Protein AF-A0A9C6WIK7-F1 (afdb_monomer_lite)

Foldseek 3Di:
DVQLVVQVVVVVVVCVVCVVVVHHDDDDDSVVSVCVRVPPDPDDDPDDDDDDDPPDDPDDDDDDDDDDDPDPPPVVVVVVVVVVVVVVVVVVVVVVVVVVVVVVVVVCVVVVVVVVVVVVVVVVVVVVVVVVVVVVVVQVVLVVQQVVLVVVQVVVVVDDPDDRDDTDDDDDPPPPPPPPVPPPPDPPDDDD

Structure (mmCIF, N/CA/C/O backbone):
data_AF-A0A9C6WIK7-F1
#
_entry.id   AF-A0A9C6WIK7-F1
#
loop_
_atom_site.group_PDB
_atom_site.id
_atom_site.type_symbol
_atom_site.label_atom_id
_atom_site.label_alt_id
_atom_site.label_comp_id
_atom_site.label_asym_id
_atom_site.label_entity_id
_atom_site.label_seq_id
_atom_site.pdbx_PDB_ins_code
_atom_site.Cartn_x
_atom_site.Cartn_y
_atom_site.Cartn_z
_atom_site.occupancy
_atom_site.B_iso_or_equiv
_atom_site.auth_seq_id
_atom_site.auth_comp_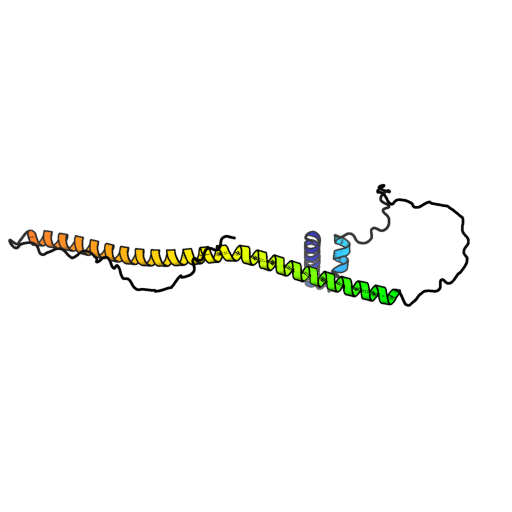id
_atom_site.auth_asym_id
_atom_site.auth_atom_id
_atom_site.pdbx_PDB_model_num
ATOM 1 N N . MET A 1 1 ? 24.806 -15.378 -14.944 1.00 65.94 1 MET A N 1
ATOM 2 C CA . MET A 1 1 ? 25.043 -14.556 -13.743 1.00 65.94 1 MET A CA 1
ATOM 3 C C . MET A 1 1 ? 25.296 -15.431 -12.516 1.00 65.94 1 MET A C 1
ATOM 5 O O . MET A 1 1 ? 26.410 -15.403 -12.024 1.00 65.94 1 MET A O 1
ATOM 9 N N . GLU A 1 2 ? 24.367 -16.303 -12.103 1.00 77.12 2 GLU A N 1
ATOM 10 C CA . GLU A 1 2 ? 24.556 -17.199 -10.935 1.00 77.12 2 GLU A CA 1
ATOM 11 C C . GLU A 1 2 ? 25.842 -18.046 -10.971 1.00 77.12 2 GLU A C 1
ATOM 13 O O . GLU A 1 2 ? 26.538 -18.170 -9.969 1.00 77.12 2 GLU A O 1
ATOM 18 N N . LYS A 1 3 ? 26.205 -18.587 -12.143 1.00 79.62 3 LYS A N 1
ATOM 19 C CA . LYS A 1 3 ? 27.438 -19.378 -12.319 1.00 79.62 3 LYS A CA 1
ATOM 20 C C . LYS A 1 3 ? 28.720 -18.568 -12.095 1.00 79.62 3 LYS A C 1
ATOM 22 O O . LYS A 1 3 ? 29.682 -19.109 -11.567 1.00 79.62 3 LYS A O 1
ATOM 27 N N . PHE A 1 4 ? 28.712 -17.289 -12.475 1.00 82.31 4 PHE A N 1
ATOM 28 C CA . PHE A 1 4 ? 29.851 -16.390 -12.287 1.00 82.31 4 PHE A CA 1
ATOM 29 C C . PHE A 1 4 ? 30.001 -16.015 -10.818 1.00 82.31 4 PHE A C 1
ATOM 31 O O . PHE A 1 4 ? 31.073 -16.177 -10.256 1.00 82.31 4 PHE A O 1
ATOM 38 N N . ILE A 1 5 ? 28.894 -15.641 -10.174 1.00 85.25 5 ILE A N 1
ATOM 39 C CA . ILE A 1 5 ? 28.867 -15.309 -8.745 1.00 85.25 5 ILE A CA 1
ATOM 40 C C . ILE A 1 5 ? 29.371 -16.492 -7.907 1.00 85.25 5 ILE A C 1
ATOM 42 O O . ILE A 1 5 ? 30.178 -16.313 -7.001 1.00 85.25 5 ILE A O 1
ATOM 46 N N . LYS A 1 6 ? 28.952 -17.719 -8.246 1.00 87.81 6 LYS A N 1
ATOM 47 C CA . LYS A 1 6 ? 29.417 -18.928 -7.558 1.00 87.81 6 LYS A CA 1
ATOM 48 C C . LYS A 1 6 ? 30.922 -19.162 -7.734 1.00 87.81 6 LYS A C 1
ATOM 50 O O . LYS A 1 6 ? 31.593 -19.469 -6.756 1.00 87.81 6 LYS A O 1
ATOM 55 N N . LYS A 1 7 ? 31.445 -19.011 -8.956 1.00 83.75 7 LYS A N 1
ATOM 56 C CA . LYS A 1 7 ? 32.876 -19.192 -9.250 1.00 83.75 7 LYS A CA 1
ATOM 57 C C . LYS A 1 7 ? 33.730 -18.103 -8.588 1.00 83.75 7 LYS A C 1
ATOM 59 O O . LYS A 1 7 ? 34.783 -18.412 -8.047 1.00 83.75 7 LYS A O 1
ATOM 64 N N . LEU A 1 8 ? 33.250 -16.861 -8.565 1.00 86.00 8 LEU A N 1
ATOM 65 C CA . LEU A 1 8 ? 33.924 -15.746 -7.901 1.00 86.00 8 LEU A CA 1
ATOM 66 C C . LEU A 1 8 ? 34.034 -15.981 -6.387 1.00 86.00 8 LEU A C 1
ATOM 68 O O . LEU A 1 8 ? 35.111 -15.825 -5.822 1.00 86.00 8 LEU A O 1
ATOM 72 N N . ALA A 1 9 ? 32.953 -16.439 -5.748 1.00 86.38 9 ALA A N 1
ATOM 73 C CA . ALA A 1 9 ? 32.957 -16.776 -4.324 1.00 86.38 9 ALA A CA 1
ATOM 74 C C . ALA A 1 9 ? 33.910 -17.941 -3.993 1.00 86.38 9 ALA A C 1
ATOM 76 O O . ALA A 1 9 ? 34.574 -17.927 -2.960 1.00 86.38 9 ALA A O 1
ATOM 77 N N . GLU A 1 10 ? 34.005 -18.938 -4.877 1.00 87.44 10 GLU A N 1
ATOM 78 C CA . GLU A 1 10 ? 34.938 -20.062 -4.732 1.00 87.44 10 GLU A CA 1
ATOM 79 C C . GLU A 1 10 ? 36.403 -19.606 -4.819 1.00 87.44 10 GLU A C 1
ATOM 81 O O . GLU A 1 10 ? 37.212 -19.971 -3.967 1.00 87.44 10 GLU A O 1
ATOM 86 N N . VAL A 1 11 ? 36.740 -18.757 -5.796 1.00 84.00 11 VAL A N 1
ATOM 87 C CA . VAL A 1 11 ? 38.100 -18.215 -5.964 1.00 84.00 11 VAL A CA 1
ATOM 88 C C . VAL A 1 11 ? 38.477 -17.285 -4.807 1.00 84.00 11 VAL A C 1
ATOM 90 O O . VAL A 1 11 ? 39.600 -17.342 -4.311 1.00 84.00 11 VAL A O 1
ATOM 93 N N . GLN A 1 12 ? 37.533 -16.479 -4.316 1.00 84.25 12 GLN A N 1
ATOM 94 C CA . GLN A 1 12 ? 37.738 -15.647 -3.127 1.00 84.25 12 GLN A CA 1
ATOM 95 C C . GLN A 1 12 ? 37.992 -16.491 -1.872 1.00 84.25 12 GLN A C 1
ATOM 97 O O . GLN A 1 12 ? 38.888 -16.167 -1.096 1.00 84.25 12 GLN A O 1
ATOM 102 N N . ALA A 1 13 ? 37.268 -17.599 -1.684 1.00 84.50 13 ALA A N 1
ATOM 103 C CA . ALA A 1 13 ? 37.495 -18.502 -0.556 1.00 84.50 13 ALA A CA 1
ATOM 104 C C . ALA A 1 13 ? 38.888 -19.157 -0.606 1.00 84.50 13 ALA A C 1
ATOM 106 O O . ALA A 1 13 ? 39.569 -19.219 0.416 1.00 84.50 13 ALA A O 1
ATOM 107 N N . GLN A 1 14 ? 39.340 -19.573 -1.794 1.00 81.44 14 GLN A N 1
ATOM 108 C CA . GLN A 1 14 ? 40.686 -20.125 -1.993 1.00 81.44 14 GLN A CA 1
ATOM 109 C C . GLN A 1 14 ? 41.788 -19.087 -1.741 1.00 81.44 14 GLN A C 1
ATOM 111 O O . GLN A 1 14 ? 42.828 -19.419 -1.176 1.00 81.44 14 GLN A O 1
ATOM 116 N N . HIS A 1 15 ? 41.563 -17.827 -2.124 1.00 79.25 15 HIS A N 1
ATOM 117 C CA . HIS A 1 15 ? 42.506 -16.732 -1.879 1.00 79.25 15 HIS A CA 1
ATOM 118 C C . HIS A 1 15 ? 42.654 -16.436 -0.379 1.00 79.25 15 HIS A C 1
ATOM 120 O O . HIS A 1 15 ? 43.775 -16.348 0.122 1.00 79.25 15 HIS A O 1
ATOM 126 N N . VAL A 1 16 ? 41.537 -16.410 0.357 1.00 81.75 16 VAL A N 1
ATOM 127 C CA . VAL A 1 16 ? 41.520 -16.250 1.823 1.00 81.75 16 VAL A CA 1
ATOM 128 C C . VAL A 1 16 ? 42.218 -17.419 2.529 1.00 81.75 16 VAL A C 1
ATOM 130 O O . VAL A 1 16 ? 42.978 -17.207 3.475 1.00 81.75 16 VAL A O 1
ATOM 133 N N . GLU A 1 17 ? 42.006 -18.652 2.068 1.00 79.94 17 GLU A N 1
ATOM 134 C CA . GLU A 1 17 ? 42.659 -19.842 2.627 1.00 79.94 17 GLU A CA 1
ATOM 135 C C . GLU A 1 17 ? 44.174 -19.855 2.360 1.00 79.94 17 GLU A C 1
ATOM 137 O O . GLU A 1 17 ? 44.962 -20.146 3.264 1.00 79.94 17 GLU A O 1
ATOM 142 N N . ALA A 1 18 ? 44.606 -19.472 1.156 1.00 77.94 18 ALA A N 1
ATOM 143 C CA . ALA A 1 18 ? 46.021 -19.357 0.808 1.00 77.94 18 ALA A CA 1
ATOM 144 C C . ALA A 1 18 ? 46.729 -18.254 1.615 1.00 77.94 18 ALA A C 1
ATOM 146 O O . ALA A 1 18 ? 47.853 -18.454 2.084 1.00 77.94 18 ALA A O 1
ATOM 147 N N . GLN A 1 19 ? 46.047 -17.131 1.864 1.00 72.38 19 GLN A N 1
ATOM 148 C CA . GLN A 1 19 ? 46.558 -16.052 2.710 1.00 72.38 19 GLN A CA 1
ATOM 149 C C . GLN A 1 19 ? 46.705 -16.495 4.175 1.00 72.38 19 GLN A C 1
ATOM 151 O O . GLN A 1 19 ? 47.687 -16.145 4.831 1.00 72.38 19 GLN A O 1
ATOM 156 N N . ALA A 1 20 ? 45.786 -17.326 4.681 1.00 74.94 20 ALA A N 1
ATOM 157 C CA . ALA A 1 20 ? 45.883 -17.920 6.018 1.00 74.94 20 ALA A CA 1
ATOM 158 C C . ALA A 1 20 ? 47.064 -18.901 6.157 1.00 74.94 20 ALA A C 1
ATOM 160 O O . ALA A 1 20 ? 47.600 -19.075 7.251 1.00 74.94 20 ALA A O 1
ATOM 161 N N . GLN A 1 21 ? 47.508 -19.504 5.050 1.00 77.38 21 GLN A N 1
ATOM 162 C CA . GLN A 1 21 ? 48.707 -20.346 4.981 1.00 77.38 21 GLN A CA 1
ATOM 163 C C . GLN A 1 21 ? 49.996 -19.540 4.723 1.00 77.38 21 GLN A C 1
ATOM 165 O O . GLN A 1 21 ? 51.065 -20.125 4.550 1.00 77.38 21 GLN A O 1
ATOM 170 N N . GLY A 1 22 ? 49.917 -18.203 4.729 1.00 68.19 22 GLY A N 1
ATOM 171 C CA . GLY A 1 22 ? 51.060 -17.306 4.553 1.00 68.19 22 GLY A CA 1
ATOM 172 C C . GLY A 1 22 ? 51.517 -17.144 3.102 1.00 68.19 22 GLY A C 1
ATOM 173 O O . GLY A 1 22 ? 52.621 -16.654 2.871 1.00 68.19 22 GLY A O 1
ATOM 174 N N . MET A 1 23 ? 50.698 -17.553 2.128 1.00 65.88 23 MET A N 1
ATOM 175 C CA . MET A 1 23 ? 50.974 -17.360 0.706 1.00 65.88 23 MET A CA 1
ATOM 176 C C . MET A 1 23 ? 50.281 -16.089 0.206 1.00 65.88 23 MET A C 1
ATOM 178 O O . MET A 1 23 ? 49.058 -15.974 0.248 1.00 65.88 23 MET A O 1
ATOM 182 N N . GLU A 1 24 ? 51.063 -15.123 -0.275 1.00 61.94 24 GLU A N 1
ATOM 183 C CA . GLU A 1 24 ? 50.545 -13.911 -0.911 1.00 61.94 24 GLU A CA 1
ATOM 184 C C . GLU A 1 24 ? 50.238 -14.211 -2.384 1.00 61.94 24 GLU A C 1
ATOM 186 O O . GLU A 1 24 ? 51.140 -14.333 -3.215 1.00 61.94 24 GLU A O 1
ATOM 191 N N . LEU A 1 25 ? 48.956 -14.399 -2.702 1.00 68.69 25 LEU A N 1
ATOM 192 C CA . LEU A 1 25 ? 48.501 -14.597 -4.076 1.00 68.69 25 LEU A CA 1
ATOM 193 C C . LEU A 1 25 ? 48.213 -13.250 -4.756 1.00 68.69 25 LEU A C 1
ATOM 195 O O . LEU A 1 25 ? 47.718 -12.329 -4.097 1.00 68.69 25 LEU A O 1
ATOM 199 N N . PRO A 1 26 ? 48.462 -13.140 -6.076 1.00 73.88 26 PRO A N 1
ATOM 200 C CA . PRO A 1 26 ? 48.145 -11.937 -6.834 1.00 73.88 26 PRO A CA 1
ATOM 201 C C . PRO A 1 26 ? 46.646 -11.591 -6.748 1.00 73.88 26 PRO A C 1
ATOM 203 O O . PRO A 1 26 ? 45.825 -12.469 -6.456 1.00 73.88 26 PRO A O 1
ATOM 206 N N . PRO A 1 27 ? 46.274 -10.322 -7.001 1.00 77.00 27 PRO A N 1
ATOM 207 C CA . PRO A 1 27 ? 44.880 -9.895 -7.024 1.00 77.00 27 PRO A CA 1
ATOM 208 C C . PRO A 1 27 ? 44.039 -10.746 -7.980 1.00 77.00 27 PRO A C 1
ATOM 210 O O . PRO A 1 27 ? 44.500 -11.122 -9.058 1.00 77.00 27 PRO A O 1
ATOM 213 N N . ILE A 1 28 ? 42.805 -11.041 -7.574 1.00 81.25 28 ILE A N 1
ATOM 214 C CA . ILE A 1 28 ? 41.863 -11.832 -8.368 1.00 81.25 28 ILE A CA 1
ATOM 215 C C . ILE A 1 28 ? 41.471 -11.032 -9.620 1.00 81.25 28 ILE A C 1
ATOM 217 O O . ILE A 1 28 ? 40.957 -9.922 -9.505 1.00 81.25 28 ILE A O 1
ATOM 221 N N . ASP A 1 29 ? 41.707 -11.606 -10.801 1.00 81.56 29 ASP A N 1
ATOM 222 C CA . ASP A 1 29 ? 41.312 -11.041 -12.095 1.00 81.56 29 ASP A CA 1
ATOM 223 C C . ASP A 1 29 ? 39.882 -11.488 -12.447 1.00 81.56 29 ASP A C 1
ATOM 225 O O . ASP A 1 29 ? 39.631 -12.642 -12.807 1.00 81.56 29 ASP A O 1
ATOM 229 N N . GLU A 1 30 ? 38.926 -10.573 -12.290 1.00 82.06 30 GLU A N 1
ATOM 230 C CA . GLU A 1 30 ? 37.505 -10.828 -12.537 1.00 82.06 30 GLU A CA 1
ATOM 231 C C . GLU A 1 30 ? 37.193 -11.072 -14.024 1.00 82.06 30 GLU A C 1
ATOM 233 O O . GLU A 1 30 ? 36.293 -11.862 -14.333 1.00 82.06 30 GLU A O 1
ATOM 238 N N . ASP A 1 31 ? 37.961 -10.471 -14.941 1.00 78.69 31 ASP A N 1
ATOM 239 C CA . ASP A 1 31 ? 37.780 -10.622 -16.389 1.00 78.69 31 ASP A CA 1
ATOM 240 C C . ASP A 1 31 ? 38.174 -12.036 -16.837 1.00 78.69 31 ASP A C 1
ATOM 242 O O . ASP A 1 31 ? 37.483 -12.660 -17.650 1.00 78.69 31 ASP A O 1
ATOM 246 N N . LEU A 1 32 ? 39.230 -12.595 -16.236 1.00 78.19 32 LEU A N 1
ATOM 247 C CA . LEU A 1 32 ? 39.662 -13.975 -16.468 1.00 78.19 32 LEU A CA 1
ATOM 248 C C . LEU A 1 32 ? 38.611 -14.998 -15.996 1.00 78.19 32 LEU A C 1
ATOM 250 O O . LEU A 1 32 ? 38.329 -15.979 -16.689 1.00 78.19 32 LEU A O 1
ATOM 254 N N . ILE A 1 33 ? 37.982 -14.754 -14.840 1.00 79.38 33 ILE A N 1
ATOM 255 C CA . ILE A 1 33 ? 36.893 -15.597 -14.311 1.00 79.38 33 ILE A CA 1
ATOM 256 C C . ILE A 1 33 ? 35.660 -15.498 -15.213 1.00 79.38 33 ILE A C 1
ATOM 258 O O . ILE A 1 33 ? 34.964 -16.494 -15.446 1.00 79.38 33 ILE A O 1
ATOM 262 N N . TRP A 1 34 ? 35.379 -14.308 -15.742 1.00 78.38 34 TRP A N 1
ATOM 263 C CA . TRP A 1 34 ? 34.276 -14.105 -16.670 1.00 78.38 34 TRP A CA 1
ATOM 264 C C . TRP A 1 34 ? 34.507 -14.859 -17.984 1.00 78.38 34 TRP A C 1
ATOM 266 O O . TRP A 1 34 ? 33.592 -15.537 -18.457 1.00 78.38 34 TRP A O 1
ATOM 276 N N . GLU A 1 35 ? 35.724 -14.844 -18.538 1.00 78.81 35 GLU A N 1
ATOM 277 C CA . GLU A 1 35 ? 36.072 -15.658 -19.709 1.00 78.81 35 GLU A CA 1
ATOM 278 C C . GLU A 1 35 ? 35.936 -17.166 -19.443 1.00 78.81 35 GLU A C 1
ATOM 280 O O . GLU A 1 35 ? 35.387 -17.878 -20.287 1.00 78.81 35 GLU A O 1
ATOM 285 N N . GLU A 1 36 ? 36.356 -17.673 -18.280 1.00 76.62 36 GLU A N 1
ATOM 286 C CA . GLU A 1 36 ? 36.210 -19.096 -17.930 1.00 76.62 36 GLU A CA 1
ATOM 287 C C . GLU A 1 36 ? 34.728 -19.510 -17.849 1.00 76.62 36 GLU A C 1
ATOM 289 O O . GLU A 1 36 ? 34.320 -20.541 -18.391 1.00 76.62 36 GLU A O 1
ATOM 294 N N . VAL A 1 37 ? 33.894 -18.689 -17.205 1.00 77.38 37 VAL A N 1
ATOM 295 C CA . VAL A 1 37 ? 32.472 -18.989 -16.969 1.00 77.38 37 VAL A CA 1
ATOM 296 C C . VAL A 1 37 ? 31.624 -18.806 -18.228 1.00 77.38 37 VAL A C 1
ATOM 298 O O . VAL A 1 37 ? 30.680 -19.570 -18.459 1.00 77.38 37 VAL A O 1
ATOM 301 N N . CYS A 1 38 ? 31.927 -17.791 -19.035 1.00 71.75 38 CYS A N 1
ATOM 302 C CA . CYS A 1 38 ? 31.189 -17.473 -20.255 1.00 71.75 38 CYS A CA 1
ATOM 303 C C . CYS A 1 38 ? 31.770 -18.139 -21.510 1.00 71.75 38 CYS A C 1
ATOM 305 O O . CYS A 1 38 ? 31.136 -18.082 -22.565 1.00 71.75 38 CYS A O 1
ATOM 307 N N . GLY A 1 39 ? 32.910 -18.826 -21.399 1.00 69.94 39 GLY A N 1
ATOM 308 C CA . GLY A 1 39 ? 33.552 -19.537 -22.501 1.00 69.94 39 GLY A CA 1
ATOM 309 C C . GLY A 1 39 ? 34.209 -18.590 -23.506 1.00 69.94 39 GLY A C 1
ATOM 310 O O . GLY A 1 39 ? 33.763 -18.479 -24.651 1.00 69.94 39 GLY A O 1
ATOM 311 N N . GLY A 1 40 ? 35.282 -17.924 -23.082 1.00 63.41 40 GLY A N 1
ATOM 312 C CA . GLY A 1 40 ? 36.175 -17.136 -23.926 1.00 63.41 40 GLY A CA 1
ATOM 313 C C . GLY A 1 40 ? 36.958 -17.996 -24.926 1.00 63.41 40 GLY A C 1
ATOM 314 O O . GLY A 1 40 ? 37.468 -19.061 -24.602 1.00 63.41 40 GLY A O 1
ATOM 315 N N . GLN A 1 41 ? 37.027 -17.507 -26.169 1.00 58.62 41 GLN A N 1
ATOM 316 C CA . GLN A 1 41 ? 37.690 -18.071 -27.358 1.00 58.62 41 GLN A CA 1
ATOM 317 C C . GLN A 1 41 ? 37.138 -19.376 -27.960 1.00 58.62 41 GLN A C 1
ATOM 319 O O . GLN A 1 41 ? 37.838 -20.365 -28.162 1.00 58.62 41 GLN A O 1
ATOM 324 N N . LYS A 1 42 ? 35.910 -19.312 -28.486 1.00 59.62 42 LYS A N 1
ATOM 325 C CA . LYS A 1 42 ? 35.485 -20.192 -29.588 1.00 59.62 42 LYS A CA 1
ATOM 326 C C . LYS A 1 42 ? 35.677 -19.507 -30.942 1.00 59.62 42 LYS A C 1
ATOM 328 O O . LYS A 1 42 ? 34.710 -19.123 -31.598 1.00 59.62 42 LYS A O 1
ATOM 333 N N . LYS A 1 43 ? 36.922 -19.381 -31.403 1.00 61.66 43 LYS A N 1
ATOM 334 C CA . LYS A 1 43 ? 37.171 -19.254 -32.847 1.00 61.66 43 LYS A CA 1
ATOM 335 C C . LYS A 1 43 ? 37.281 -20.664 -33.419 1.00 61.66 43 LYS A C 1
ATOM 337 O O . LYS A 1 43 ? 38.014 -21.491 -32.896 1.00 61.66 43 LYS A O 1
ATOM 342 N N . ASN A 1 44 ? 36.523 -20.911 -34.489 1.00 58.53 44 ASN A N 1
ATOM 343 C CA . ASN A 1 44 ? 36.472 -22.143 -35.289 1.00 58.53 44 ASN A CA 1
ATOM 344 C C . ASN A 1 44 ? 35.410 -23.174 -34.859 1.00 58.53 44 ASN A C 1
ATOM 346 O O . ASN A 1 44 ? 35.696 -24.349 -34.655 1.00 58.53 44 ASN A O 1
ATOM 350 N N . ARG A 1 45 ? 34.132 -22.782 -34.842 1.00 50.50 45 ARG A N 1
ATOM 351 C CA . ARG A 1 45 ? 33.082 -23.727 -35.252 1.00 50.50 45 ARG A CA 1
ATOM 352 C C . ARG A 1 45 ? 32.236 -23.082 -36.331 1.00 50.50 45 ARG A C 1
ATOM 354 O O . ARG A 1 45 ? 31.351 -22.287 -36.036 1.00 50.50 45 ARG A O 1
ATOM 361 N N . VAL A 1 46 ? 32.548 -23.417 -37.581 1.00 57.16 46 VAL A N 1
ATOM 362 C CA . VAL A 1 46 ? 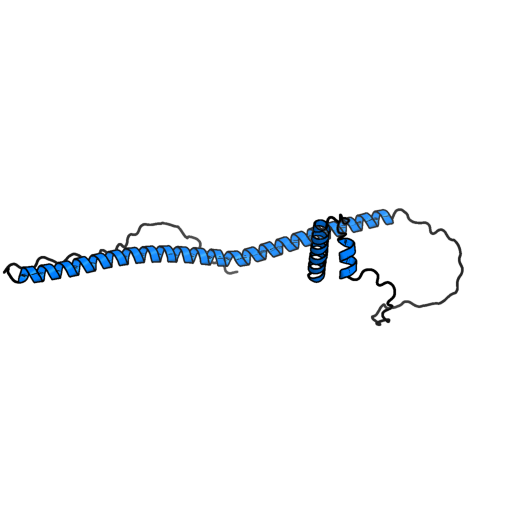31.666 -23.180 -38.723 1.00 57.16 46 VAL A CA 1
ATOM 363 C C . VAL A 1 46 ? 30.372 -23.932 -38.430 1.00 57.16 46 VAL A C 1
ATOM 365 O O . VAL A 1 46 ? 30.324 -25.156 -38.522 1.00 57.16 46 VAL A O 1
ATOM 368 N N . TYR A 1 47 ? 29.337 -23.215 -38.003 1.00 50.22 47 TYR A N 1
ATOM 369 C CA . TYR A 1 47 ? 27.990 -23.760 -38.023 1.00 50.22 47 TYR A CA 1
ATOM 370 C C . TYR A 1 47 ? 27.470 -23.627 -39.446 1.00 50.22 47 TYR A C 1
ATOM 372 O O . TYR A 1 47 ? 27.565 -22.564 -40.061 1.00 50.22 47 TYR A O 1
ATOM 380 N N . GLY A 1 48 ? 27.000 -24.753 -39.977 1.00 52.66 48 GLY A N 1
ATOM 381 C CA . GLY A 1 48 ? 26.504 -24.878 -41.335 1.00 52.66 48 GLY A CA 1
ATOM 382 C C . GLY A 1 48 ? 25.499 -23.787 -41.696 1.00 52.66 48 GLY A C 1
ATOM 383 O O . GLY A 1 48 ? 24.672 -23.378 -40.883 1.00 52.66 48 GLY A O 1
ATOM 384 N N . LYS A 1 49 ? 25.605 -23.340 -42.949 1.00 54.69 49 LYS A N 1
ATOM 385 C CA . LYS A 1 49 ? 24.659 -22.469 -43.650 1.00 54.69 49 LYS A CA 1
ATOM 386 C C . LYS A 1 49 ? 23.216 -22.925 -43.404 1.00 54.69 49 LYS A C 1
ATOM 388 O O . LYS A 1 49 ? 22.735 -23.842 -44.062 1.00 54.69 49 LYS A O 1
ATOM 393 N N . GLY A 1 50 ? 22.523 -22.243 -42.498 1.00 41.97 50 GLY A N 1
ATOM 394 C CA . GLY A 1 50 ? 21.069 -22.166 -42.504 1.00 41.97 50 GLY A CA 1
ATOM 395 C C . GLY A 1 50 ? 20.663 -21.157 -43.570 1.00 41.97 50 GLY A C 1
ATOM 396 O O . GLY A 1 50 ? 21.023 -19.985 -43.483 1.00 41.97 50 GLY A O 1
ATOM 397 N N . ALA A 1 51 ? 19.984 -21.624 -44.613 1.00 60.34 51 ALA A N 1
ATOM 398 C CA . ALA A 1 51 ? 19.461 -20.777 -45.670 1.00 60.34 51 ALA A CA 1
ATOM 399 C C . ALA A 1 51 ? 18.310 -19.924 -45.124 1.00 60.34 51 ALA A C 1
ATOM 401 O O . ALA A 1 51 ? 17.203 -20.423 -44.957 1.00 60.34 51 ALA A O 1
ATOM 402 N N . PHE A 1 52 ? 18.570 -18.640 -44.883 1.00 47.19 52 PHE A N 1
ATOM 403 C CA . PHE A 1 52 ? 17.525 -17.629 -44.800 1.00 47.19 52 PHE A CA 1
ATOM 404 C C . PHE A 1 52 ? 17.915 -16.419 -45.649 1.00 47.19 52 PHE A C 1
ATOM 406 O O . PHE A 1 52 ? 19.047 -15.941 -45.645 1.00 47.19 52 PHE A O 1
ATOM 413 N N . PHE A 1 53 ? 16.951 -16.043 -46.477 1.00 49.97 53 PHE A N 1
ATOM 414 C CA . PHE A 1 53 ? 17.014 -15.205 -47.661 1.00 49.97 53 PHE A CA 1
ATOM 415 C C . PHE A 1 53 ? 17.831 -13.919 -47.493 1.00 49.97 53 PHE A C 1
ATOM 417 O O . PHE A 1 53 ? 17.385 -12.948 -46.896 1.00 49.97 53 PHE A O 1
ATOM 424 N N . SER A 1 54 ? 19.000 -13.884 -48.129 1.00 41.91 54 SER A N 1
ATOM 425 C CA . SER A 1 54 ? 19.584 -12.642 -48.632 1.00 41.91 54 SER A CA 1
ATOM 426 C C . SER A 1 54 ? 19.507 -12.717 -50.149 1.00 41.91 54 SER A C 1
ATOM 428 O O . SER A 1 54 ? 20.284 -13.415 -50.803 1.00 41.91 54 SER A O 1
ATOM 430 N N . SER A 1 55 ? 18.478 -12.089 -50.707 1.00 44.44 55 SER A N 1
ATOM 431 C CA . SER A 1 55 ? 18.273 -12.003 -52.144 1.00 44.44 55 SER A CA 1
ATOM 432 C C . SER A 1 55 ? 19.485 -11.364 -52.828 1.00 44.44 55 SER A C 1
ATOM 434 O O . SER A 1 55 ? 19.860 -10.237 -52.523 1.00 44.44 55 SER A O 1
ATOM 436 N N . SER A 1 56 ? 20.019 -12.091 -53.812 1.00 54.53 56 SER A N 1
ATOM 437 C CA . SER A 1 56 ? 20.904 -11.634 -54.888 1.00 54.53 56 SER A CA 1
ATOM 438 C C . SER A 1 56 ? 22.341 -11.234 -54.524 1.00 54.53 56 SER A C 1
ATOM 440 O O . SER A 1 56 ? 22.733 -10.079 -54.668 1.00 54.53 56 SER A O 1
ATOM 442 N N . ILE A 1 57 ? 23.197 -12.226 -54.262 1.00 53.00 57 ILE A N 1
ATOM 443 C CA . ILE A 1 57 ? 24.621 -12.108 -54.614 1.00 53.00 57 ILE A CA 1
ATOM 444 C C . ILE A 1 57 ? 24.887 -13.034 -55.803 1.00 53.00 57 ILE A C 1
ATOM 446 O O . ILE A 1 57 ? 25.055 -14.242 -55.654 1.00 53.00 57 ILE A O 1
ATOM 450 N N . LYS A 1 58 ? 24.894 -12.461 -57.013 1.00 50.28 58 LYS A N 1
ATOM 451 C CA . LYS A 1 58 ? 25.412 -13.122 -58.218 1.00 50.28 58 LYS A CA 1
ATOM 452 C C . LYS A 1 58 ? 26.913 -13.349 -58.026 1.00 50.28 58 LYS A C 1
ATOM 454 O O . LYS A 1 58 ? 27.708 -12.431 -58.201 1.00 50.28 58 LYS A O 1
ATOM 459 N N . SER A 1 59 ? 27.306 -14.565 -57.662 1.00 42.75 59 SER A N 1
ATOM 460 C CA . SER A 1 59 ? 28.712 -14.965 -57.617 1.00 42.75 59 SER A CA 1
ATOM 461 C C . SER A 1 59 ? 29.244 -15.139 -59.039 1.00 42.75 59 SER A C 1
ATOM 463 O O . SER A 1 59 ? 28.998 -16.155 -59.684 1.00 42.75 59 SER A O 1
ATOM 465 N N . ARG A 1 60 ? 29.983 -14.143 -59.534 1.00 40.16 60 ARG A N 1
ATOM 466 C CA . ARG A 1 60 ? 30.864 -14.299 -60.693 1.00 40.16 60 ARG A CA 1
ATOM 467 C C . ARG A 1 60 ? 32.287 -14.476 -60.174 1.00 40.16 60 ARG A C 1
ATOM 469 O O . ARG A 1 60 ? 32.875 -13.542 -59.645 1.00 40.16 60 ARG A O 1
ATOM 476 N N . THR A 1 61 ? 32.825 -15.683 -60.298 1.00 46.78 61 THR A N 1
ATOM 477 C CA . THR A 1 61 ? 34.247 -15.964 -60.092 1.00 46.78 61 THR A CA 1
ATOM 478 C C . THR A 1 61 ? 35.035 -15.411 -61.275 1.00 46.78 61 THR A C 1
ATOM 480 O O . THR A 1 61 ? 34.928 -15.935 -62.382 1.00 46.78 61 THR A O 1
ATOM 483 N N . THR A 1 62 ? 35.837 -14.374 -61.051 1.00 39.50 62 THR A N 1
ATOM 484 C CA . THR A 1 62 ? 36.935 -13.999 -61.950 1.00 39.50 62 THR A CA 1
ATOM 485 C C . THR A 1 62 ? 38.199 -13.825 -61.127 1.00 39.50 62 THR A C 1
ATOM 487 O O . THR A 1 62 ? 38.187 -13.214 -60.062 1.00 39.50 62 THR A O 1
ATOM 490 N N . SER A 1 63 ? 39.244 -14.477 -61.619 1.00 44.72 63 SER A N 1
ATOM 491 C CA . SER A 1 63 ? 40.520 -14.753 -60.982 1.00 44.72 63 SER A CA 1
ATOM 492 C C . SER A 1 63 ? 41.311 -13.510 -60.589 1.00 44.72 63 SER A C 1
ATOM 494 O O . SER A 1 63 ? 41.134 -12.426 -61.141 1.00 44.72 63 SER A O 1
ATOM 496 N N . ALA A 1 64 ? 42.223 -13.741 -59.647 1.00 45.47 64 ALA A N 1
ATOM 497 C CA . ALA A 1 64 ? 43.200 -12.811 -59.113 1.00 45.47 64 ALA A CA 1
ATOM 498 C C . ALA A 1 64 ? 43.854 -11.915 -60.174 1.00 45.47 64 ALA A C 1
ATOM 500 O O . ALA A 1 64 ? 44.395 -12.415 -61.153 1.00 45.47 64 ALA A O 1
ATOM 501 N N . ASN A 1 65 ? 43.874 -10.614 -59.883 1.00 42.28 65 ASN A N 1
ATOM 502 C CA . ASN A 1 65 ? 44.956 -9.708 -60.238 1.00 42.28 65 ASN A CA 1
ATOM 503 C C . ASN A 1 65 ? 45.151 -8.750 -59.056 1.00 42.28 65 ASN A C 1
ATOM 505 O O . ASN A 1 65 ? 44.308 -7.896 -58.787 1.00 42.28 65 ASN A O 1
ATOM 509 N N . SER A 1 66 ? 46.257 -8.923 -58.333 1.00 48.78 66 SER A N 1
ATOM 510 C CA . SER A 1 66 ? 46.755 -7.923 -57.393 1.00 48.78 66 SER A CA 1
ATOM 511 C C . SER A 1 66 ? 47.247 -6.724 -58.193 1.00 48.78 66 SER A C 1
ATOM 513 O O . SER A 1 66 ? 48.291 -6.788 -58.836 1.00 48.78 66 SER A O 1
ATOM 515 N N . VAL A 1 67 ? 46.502 -5.626 -58.136 1.00 36.59 67 VAL A N 1
ATOM 516 C CA . VAL A 1 67 ? 46.984 -4.304 -58.529 1.00 36.59 67 VAL A CA 1
ATOM 517 C C . VAL A 1 67 ? 46.826 -3.398 -57.321 1.00 36.59 67 VAL A C 1
ATOM 519 O O . VAL A 1 67 ? 45.724 -3.156 -56.834 1.00 36.59 67 VAL A O 1
ATOM 522 N N . SER A 1 68 ? 47.971 -2.935 -56.826 1.00 51.53 68 SER A N 1
ATOM 523 C CA . SER A 1 68 ? 48.090 -1.861 -55.850 1.00 51.53 68 SER A CA 1
ATOM 524 C C . SER A 1 68 ? 47.467 -0.594 -56.436 1.00 51.53 68 SER A C 1
ATOM 526 O O . SER A 1 68 ? 48.087 0.122 -57.217 1.00 51.53 68 SER A O 1
ATOM 528 N N . GLY A 1 69 ? 46.210 -0.345 -56.089 1.00 41.38 69 GLY A N 1
ATOM 529 C CA . GLY A 1 69 ? 45.564 0.947 -56.233 1.00 41.38 69 GLY A CA 1
ATOM 530 C C . GLY A 1 69 ? 45.295 1.462 -54.833 1.00 41.38 69 GLY A C 1
ATOM 531 O O . GLY A 1 69 ? 44.414 0.942 -54.152 1.00 41.38 69 GLY A O 1
ATOM 532 N N . ARG A 1 70 ? 46.060 2.458 -54.374 1.00 50.66 70 ARG A N 1
ATOM 533 C CA . ARG A 1 70 ? 45.687 3.240 -53.189 1.00 50.66 70 ARG A CA 1
ATOM 534 C C . ARG A 1 70 ? 44.294 3.803 -53.461 1.00 50.66 70 ARG A C 1
ATOM 536 O O . ARG A 1 70 ? 44.152 4.737 -54.247 1.00 50.66 70 ARG A O 1
ATOM 543 N N . ALA A 1 71 ? 43.274 3.209 -52.848 1.00 44.78 71 ALA A N 1
ATOM 544 C CA . ALA A 1 71 ? 41.964 3.823 -52.771 1.00 44.78 71 ALA A CA 1
ATOM 545 C C . ALA A 1 71 ? 42.163 5.166 -52.065 1.00 44.78 71 ALA A C 1
ATOM 547 O O . ALA A 1 71 ? 42.762 5.216 -50.990 1.00 44.78 71 ALA A O 1
ATOM 548 N N . SER A 1 72 ? 41.724 6.249 -52.703 1.00 51.12 72 SER A N 1
ATOM 549 C CA . SER A 1 72 ? 41.590 7.548 -52.056 1.00 51.12 72 SER A CA 1
ATOM 550 C C . SER A 1 72 ? 40.719 7.337 -50.822 1.00 51.12 72 SER A C 1
ATOM 552 O O . SER A 1 72 ? 39.505 7.159 -50.916 1.00 51.12 72 SER A O 1
ATOM 554 N N . THR A 1 73 ? 41.354 7.242 -49.658 1.00 51.59 73 THR A N 1
ATOM 555 C CA . THR A 1 73 ? 40.628 7.231 -48.404 1.00 51.59 73 THR A CA 1
ATOM 556 C C . THR A 1 73 ? 39.999 8.607 -48.282 1.00 51.59 73 THR A C 1
ATOM 558 O O . THR A 1 73 ? 40.701 9.601 -48.099 1.00 51.59 73 THR A O 1
ATOM 561 N N . ASN A 1 74 ? 38.677 8.675 -48.407 1.00 56.56 74 ASN A N 1
ATOM 562 C CA . ASN A 1 74 ? 37.913 9.809 -47.918 1.00 56.56 74 ASN A CA 1
ATOM 563 C C . ASN A 1 74 ? 38.026 9.796 -46.382 1.00 56.56 74 ASN A C 1
ATOM 565 O O . ASN A 1 74 ? 37.202 9.207 -45.681 1.00 56.56 74 ASN A O 1
ATOM 569 N N . GLN A 1 75 ? 39.111 10.390 -45.878 1.00 56.00 75 GLN A N 1
ATOM 570 C CA . GLN A 1 75 ? 39.470 10.471 -44.456 1.00 56.00 75 GLN A CA 1
ATOM 571 C C . GLN A 1 75 ? 38.502 11.347 -43.639 1.00 56.00 75 GLN A C 1
ATOM 573 O O . GLN A 1 75 ? 38.652 11.442 -42.426 1.00 56.00 75 GLN A O 1
ATOM 578 N N . ASN A 1 76 ? 37.490 11.950 -44.272 1.00 55.34 76 ASN A N 1
ATOM 579 C CA . ASN A 1 76 ? 36.535 12.840 -43.612 1.00 55.34 76 ASN A CA 1
ATOM 580 C C . ASN A 1 76 ? 35.241 12.123 -43.178 1.00 55.34 76 ASN A C 1
ATOM 582 O O . ASN A 1 76 ? 34.422 12.725 -42.502 1.00 55.34 76 ASN A O 1
ATOM 586 N N . SER A 1 77 ? 35.056 10.846 -43.538 1.00 58.25 77 SER A N 1
ATOM 587 C CA . SER A 1 77 ? 33.838 10.069 -43.222 1.00 58.25 77 SER A CA 1
ATOM 588 C C . SER A 1 77 ? 33.926 9.252 -41.926 1.00 58.25 77 SER A C 1
ATOM 590 O O . SER A 1 77 ? 32.927 9.024 -41.253 1.00 58.25 77 SER A O 1
ATOM 592 N N . VAL A 1 78 ? 35.126 8.804 -41.547 1.00 58.38 78 VAL A N 1
ATOM 593 C CA . VAL A 1 78 ? 35.336 7.963 -40.355 1.00 58.38 78 VAL A CA 1
ATOM 594 C C . VAL A 1 78 ? 35.163 8.736 -39.036 1.00 58.38 78 VAL A C 1
ATOM 596 O O . VAL A 1 78 ? 34.578 8.161 -38.116 1.00 58.38 78 VAL A O 1
ATOM 599 N N . PRO A 1 79 ? 35.636 9.995 -38.894 1.00 61.88 79 PRO A N 1
ATOM 600 C CA . PRO A 1 79 ? 35.377 10.792 -37.691 1.00 61.88 79 PRO A CA 1
ATOM 601 C C . PRO A 1 79 ? 33.883 11.106 -37.515 1.00 61.88 79 PRO A C 1
ATOM 603 O O . PRO A 1 79 ? 33.353 10.937 -36.423 1.00 61.88 79 PRO A O 1
ATOM 606 N N . ASP A 1 80 ? 33.205 11.447 -38.612 1.00 80.81 80 ASP A N 1
ATOM 607 C CA . ASP A 1 80 ? 31.773 11.781 -38.673 1.00 80.81 80 ASP A CA 1
ATOM 608 C C . ASP A 1 80 ? 30.875 10.605 -38.235 1.00 80.81 80 ASP A C 1
ATOM 610 O O . ASP A 1 80 ? 29.993 10.736 -37.386 1.00 80.81 80 ASP A O 1
ATOM 614 N N . LEU A 1 81 ? 31.188 9.391 -38.699 1.00 88.81 81 LEU A N 1
ATOM 615 C CA . LEU A 1 81 ? 30.506 8.168 -38.259 1.00 88.81 81 LEU A CA 1
ATOM 616 C C . LEU A 1 81 ? 30.713 7.865 -36.768 1.00 88.81 81 LEU A C 1
ATOM 618 O O . LEU A 1 81 ? 29.809 7.344 -36.116 1.00 88.81 81 LEU A O 1
ATOM 622 N N . ARG A 1 82 ? 31.893 8.164 -36.210 1.00 89.19 82 ARG A N 1
ATOM 623 C CA . ARG A 1 82 ? 32.170 7.934 -34.780 1.00 89.19 82 ARG A CA 1
ATOM 624 C C . ARG A 1 82 ? 31.350 8.863 -33.894 1.00 89.19 82 ARG A C 1
ATOM 626 O O . ARG A 1 82 ? 30.835 8.409 -32.876 1.00 89.19 82 ARG A O 1
ATOM 633 N N . GLU A 1 83 ? 31.209 10.119 -34.296 1.00 91.00 83 GLU A N 1
ATOM 634 C CA . GLU A 1 83 ? 30.380 11.098 -33.595 1.00 91.00 83 GLU A CA 1
ATOM 635 C C . GLU A 1 83 ? 28.891 10.737 -33.681 1.00 91.00 83 GLU A C 1
ATOM 637 O O . GLU A 1 83 ? 28.193 10.736 -32.669 1.00 91.00 83 GLU A O 1
ATOM 642 N N . GLN A 1 84 ? 28.417 10.300 -34.851 1.00 93.38 84 GLN A N 1
ATOM 643 C CA . GLN A 1 84 ? 27.039 9.835 -35.013 1.00 93.38 84 GLN A CA 1
ATOM 644 C C . GLN A 1 84 ? 26.729 8.599 -34.153 1.00 93.38 84 GLN A C 1
ATOM 646 O O . GLN A 1 84 ? 25.676 8.544 -33.519 1.00 93.38 84 GLN A O 1
ATOM 651 N N . ILE A 1 85 ? 27.644 7.625 -34.085 1.00 94.31 85 ILE A N 1
ATOM 652 C CA . ILE A 1 85 ? 27.498 6.449 -33.210 1.00 94.31 85 ILE A CA 1
ATOM 653 C C . ILE A 1 85 ? 27.447 6.873 -31.739 1.00 94.31 85 ILE A C 1
ATOM 655 O O . ILE A 1 85 ? 26.635 6.344 -30.983 1.00 94.31 85 ILE A O 1
ATOM 659 N N . HIS A 1 86 ? 28.288 7.825 -31.329 1.00 95.38 86 HIS A N 1
ATOM 660 C CA . HIS A 1 86 ? 28.284 8.339 -29.963 1.00 95.38 86 HIS A CA 1
ATOM 661 C C . HIS A 1 86 ? 26.948 9.008 -29.615 1.00 95.38 86 HIS A C 1
ATOM 663 O O . HIS A 1 86 ? 26.334 8.657 -28.611 1.00 95.38 86 HIS A O 1
ATOM 669 N N . ASN A 1 87 ? 26.455 9.904 -30.472 1.00 95.25 87 ASN A N 1
ATOM 670 C CA . ASN A 1 87 ? 25.193 10.610 -30.244 1.00 95.25 87 ASN A CA 1
ATOM 671 C C . ASN A 1 87 ? 23.990 9.659 -30.199 1.00 95.25 87 ASN A C 1
ATOM 673 O O . ASN A 1 87 ? 23.134 9.798 -29.332 1.00 95.25 87 ASN A O 1
ATOM 677 N N . LEU A 1 88 ? 23.948 8.657 -31.082 1.00 96.31 88 LEU A N 1
ATOM 678 C CA . LEU A 1 88 ? 22.892 7.640 -31.062 1.00 96.31 88 LEU A CA 1
ATOM 679 C C . LEU A 1 88 ? 22.938 6.775 -29.796 1.00 96.31 88 LEU A C 1
ATOM 681 O O . LEU A 1 88 ? 21.888 6.419 -29.266 1.00 96.31 88 LEU A O 1
ATOM 685 N N . ASN A 1 89 ? 24.131 6.434 -29.303 1.00 96.75 89 ASN A N 1
ATOM 686 C CA . ASN A 1 89 ? 24.275 5.686 -28.054 1.00 96.75 89 ASN A CA 1
ATOM 687 C C . ASN A 1 89 ? 23.818 6.506 -26.844 1.00 96.75 89 ASN A C 1
ATOM 689 O O . ASN A 1 89 ? 23.134 5.967 -25.978 1.00 96.75 89 ASN A O 1
ATOM 693 N N . GLU A 1 90 ? 24.161 7.794 -26.806 1.00 96.50 90 GLU A N 1
ATOM 694 C CA . GLU A 1 90 ? 23.726 8.713 -25.754 1.00 96.50 90 GLU A CA 1
ATOM 695 C C . GLU A 1 90 ? 22.198 8.866 -25.757 1.00 96.50 90 GLU A C 1
ATOM 697 O O . GLU A 1 90 ? 21.543 8.702 -24.729 1.00 96.50 90 GLU A O 1
ATOM 702 N N . GLU A 1 91 ? 21.599 9.065 -26.932 1.00 97.12 91 GLU A N 1
ATOM 703 C CA . GLU A 1 91 ? 20.146 9.152 -27.072 1.00 97.12 91 GLU A CA 1
ATOM 704 C C . GLU A 1 91 ? 19.449 7.840 -26.675 1.00 97.12 91 GLU A C 1
ATOM 706 O O . GLU A 1 91 ? 18.414 7.851 -26.003 1.00 97.12 91 GLU A O 1
ATOM 711 N N . LEU A 1 92 ? 20.016 6.691 -27.050 1.00 97.75 92 LEU A N 1
ATOM 712 C CA . LEU A 1 92 ? 19.492 5.386 -26.654 1.00 97.75 92 LEU A CA 1
ATOM 713 C C . LEU A 1 92 ? 19.560 5.199 -25.135 1.00 97.75 92 LEU A C 1
ATOM 715 O O . LEU A 1 92 ? 18.594 4.720 -24.540 1.00 97.75 92 LEU A O 1
ATOM 719 N N . PHE A 1 93 ? 20.659 5.610 -24.504 1.00 98.12 93 PHE A N 1
ATOM 720 C CA . PHE A 1 93 ? 20.821 5.548 -23.056 1.00 98.12 93 PHE A CA 1
ATOM 721 C C . PHE A 1 93 ? 19.808 6.440 -22.328 1.00 98.12 93 PHE A C 1
ATOM 723 O O . PHE A 1 93 ? 19.140 5.979 -21.397 1.00 98.12 93 PHE A O 1
ATOM 730 N N . GLN A 1 94 ? 19.614 7.675 -22.795 1.00 97.75 94 GLN A N 1
ATOM 731 C CA . GLN A 1 94 ? 18.614 8.591 -22.243 1.00 97.75 94 GLN A CA 1
ATOM 732 C C . GLN A 1 94 ? 17.201 8.024 -22.377 1.00 97.75 94 GLN A C 1
ATOM 734 O O . GLN A 1 94 ? 16.450 8.004 -21.404 1.00 97.75 94 GLN A O 1
ATOM 739 N N . ARG A 1 95 ? 16.848 7.484 -23.550 1.00 97.88 95 ARG A N 1
ATOM 740 C CA . ARG A 1 95 ? 15.530 6.875 -23.784 1.00 97.88 95 ARG A CA 1
ATOM 741 C C . ARG A 1 95 ? 15.281 5.674 -22.879 1.00 97.88 95 ARG A C 1
ATOM 743 O O . ARG A 1 95 ? 14.195 5.555 -22.323 1.00 97.88 95 ARG A O 1
ATOM 750 N N . VAL A 1 96 ? 16.264 4.787 -22.726 1.00 97.94 96 VAL A N 1
ATOM 751 C CA . VAL A 1 96 ? 16.138 3.613 -21.849 1.00 97.94 96 VAL A CA 1
ATOM 752 C C . VAL A 1 96 ? 15.991 4.035 -20.390 1.00 97.94 96 VAL A C 1
ATOM 754 O O . VAL A 1 96 ? 15.160 3.462 -19.684 1.00 97.94 96 VAL A O 1
ATOM 757 N N . THR A 1 97 ? 16.749 5.039 -19.951 1.00 97.81 97 THR A N 1
ATOM 758 C CA . THR A 1 97 ? 16.666 5.582 -18.588 1.00 97.81 97 THR A CA 1
ATOM 759 C C . THR A 1 97 ? 15.282 6.172 -18.337 1.00 97.81 97 THR A C 1
ATOM 761 O O . THR A 1 97 ? 14.563 5.688 -17.467 1.00 97.81 97 THR A O 1
ATOM 764 N N . GLN A 1 98 ? 14.837 7.088 -19.200 1.00 98.00 98 GLN A N 1
ATOM 765 C CA . GLN A 1 98 ? 13.523 7.721 -19.108 1.00 98.00 98 GLN A CA 1
ATOM 766 C C . GLN A 1 98 ? 12.381 6.694 -19.124 1.00 98.00 98 GLN A C 1
ATOM 768 O O . GLN A 1 98 ? 11.489 6.727 -18.281 1.00 98.00 98 GLN A O 1
ATOM 773 N N . GLN A 1 99 ? 12.426 5.727 -20.045 1.00 98.31 99 GLN A N 1
ATOM 774 C CA . GLN A 1 99 ? 11.416 4.674 -20.126 1.00 98.31 99 GLN A CA 1
ATOM 775 C C . GLN A 1 99 ? 11.395 3.802 -18.864 1.00 98.31 99 GLN A C 1
ATOM 777 O O . GLN A 1 99 ? 10.334 3.338 -18.437 1.00 98.31 99 GLN A O 1
ATOM 782 N N . THR A 1 100 ? 12.563 3.519 -18.291 1.00 97.12 100 THR A N 1
ATOM 783 C CA . THR A 1 100 ? 12.675 2.727 -17.065 1.00 97.12 100 THR A CA 1
ATOM 784 C C . THR A 1 100 ? 12.084 3.492 -15.890 1.00 97.12 100 THR A C 1
ATOM 786 O O . THR A 1 100 ? 11.250 2.933 -15.178 1.00 97.12 100 THR A O 1
ATOM 789 N N . ASP A 1 101 ? 12.421 4.770 -15.753 1.00 98.25 101 ASP A N 1
ATOM 790 C CA . ASP A 1 101 ? 11.915 5.637 -14.691 1.00 98.25 101 ASP A CA 1
ATOM 791 C C . ASP A 1 101 ? 10.395 5.806 -14.776 1.00 98.25 101 ASP A C 1
ATOM 793 O O . ASP A 1 101 ? 9.694 5.627 -13.781 1.00 98.25 101 ASP A O 1
ATOM 797 N N . GLU A 1 102 ? 9.848 6.027 -15.973 1.00 98.12 102 GLU A N 1
ATOM 798 C CA . GLU A 1 102 ? 8.399 6.105 -16.195 1.00 98.12 102 GLU A CA 1
ATOM 799 C C . GLU A 1 102 ? 7.683 4.801 -15.823 1.00 98.12 102 GLU A C 1
ATOM 801 O O . GLU A 1 102 ? 6.629 4.813 -15.178 1.00 98.12 102 GLU A O 1
ATOM 806 N N . ARG A 1 103 ? 8.252 3.648 -16.200 1.00 98.19 103 ARG A N 1
ATOM 807 C CA . ARG A 1 103 ? 7.679 2.337 -15.857 1.00 98.19 103 ARG A CA 1
ATOM 808 C C . ARG A 1 103 ? 7.751 2.058 -14.362 1.00 98.19 103 ARG A C 1
ATOM 810 O O . ARG A 1 103 ? 6.811 1.464 -13.832 1.00 98.19 103 ARG A O 1
ATOM 817 N N . ILE A 1 104 ? 8.837 2.456 -13.700 1.00 98.25 104 ILE A N 1
ATOM 818 C CA . ILE A 1 104 ? 8.987 2.336 -12.248 1.00 98.25 104 ILE A CA 1
ATOM 819 C C . ILE A 1 104 ? 7.968 3.235 -11.551 1.00 98.25 104 ILE A C 1
ATOM 821 O O . ILE A 1 104 ? 7.220 2.734 -10.715 1.00 98.25 104 ILE A O 1
ATOM 825 N N . SER A 1 105 ? 7.873 4.507 -11.939 1.00 98.19 105 SER A N 1
ATOM 826 C CA . SER A 1 105 ? 6.928 5.472 -11.367 1.00 98.19 105 SER A CA 1
ATOM 827 C C . SER A 1 105 ? 5.486 4.962 -11.451 1.00 98.19 105 SER A C 1
ATOM 829 O O . SER A 1 105 ? 4.831 4.750 -10.432 1.00 98.19 105 SER A O 1
ATOM 831 N N . LYS A 1 106 ? 5.038 4.565 -12.651 1.00 97.94 106 LYS A N 1
ATOM 832 C CA . LYS A 1 106 ? 3.692 4.008 -12.860 1.00 97.94 106 LYS A CA 1
ATOM 833 C C . LYS A 1 106 ? 3.425 2.751 -12.025 1.00 97.94 106 LYS A C 1
ATOM 835 O O . LYS A 1 106 ? 2.301 2.530 -11.564 1.00 97.94 106 LYS A O 1
ATOM 840 N N . LEU A 1 107 ? 4.433 1.892 -11.856 1.00 98.00 107 LEU A N 1
ATOM 841 C CA . LEU A 1 107 ? 4.320 0.688 -11.032 1.00 98.00 107 LEU A CA 1
ATOM 842 C C . LEU A 1 107 ? 4.182 1.034 -9.545 1.00 98.00 107 LEU A C 1
ATOM 844 O O . LEU A 1 107 ? 3.416 0.363 -8.849 1.00 98.00 107 LEU A O 1
ATOM 848 N N . LEU A 1 108 ? 4.912 2.044 -9.069 1.00 97.69 108 LEU A N 1
ATOM 849 C CA . LEU A 1 108 ? 4.826 2.528 -7.694 1.00 97.69 108 LEU A CA 1
ATOM 850 C C . LEU A 1 108 ? 3.453 3.139 -7.424 1.00 97.69 108 LEU A C 1
ATOM 852 O O . LEU A 1 108 ? 2.789 2.679 -6.499 1.00 97.69 108 LEU A O 1
ATOM 856 N N . ASP A 1 109 ? 2.971 4.043 -8.276 1.00 96.88 109 ASP A N 1
ATOM 857 C CA . ASP A 1 109 ? 1.651 4.674 -8.124 1.00 96.88 109 ASP A CA 1
ATOM 858 C C . ASP A 1 109 ? 0.533 3.631 -8.034 1.00 96.88 109 ASP A C 1
ATOM 860 O O . ASP A 1 109 ? -0.289 3.633 -7.115 1.00 96.88 109 ASP A O 1
ATOM 864 N N . THR A 1 110 ? 0.563 2.653 -8.946 1.00 97.25 110 THR A N 1
ATOM 865 C CA . THR A 1 110 ? -0.422 1.561 -8.986 1.00 97.25 110 THR A CA 1
ATOM 866 C C . THR A 1 110 ? -0.412 0.728 -7.698 1.00 97.25 110 THR A C 1
ATOM 868 O O . THR A 1 110 ? -1.444 0.186 -7.298 1.00 97.25 110 THR A O 1
ATOM 871 N N . ARG A 1 111 ? 0.747 0.584 -7.045 1.00 95.88 111 ARG A N 1
ATOM 872 C CA . ARG A 1 111 ? 0.893 -0.212 -5.817 1.00 95.88 111 ARG A CA 1
ATOM 873 C C . ARG A 1 111 ? 0.636 0.589 -4.542 1.00 95.88 111 ARG A C 1
ATOM 875 O O . ARG A 1 111 ? 0.171 -0.006 -3.571 1.00 95.88 111 ARG A O 1
ATOM 882 N N . LEU A 1 112 ? 0.917 1.890 -4.534 1.00 97.31 112 LEU A N 1
ATOM 883 C CA . LEU A 1 112 ? 0.767 2.754 -3.361 1.00 97.31 112 LEU A CA 1
ATOM 884 C C . LEU A 1 112 ? -0.688 3.177 -3.134 1.00 97.31 112 LEU A C 1
ATOM 886 O O . LEU A 1 112 ? -1.174 3.058 -2.011 1.00 97.31 112 LEU A O 1
ATOM 890 N N . ALA A 1 113 ? -1.428 3.530 -4.188 1.00 94.88 113 ALA A N 1
ATOM 891 C CA . ALA A 1 113 ? -2.825 3.966 -4.074 1.00 94.88 113 ALA A CA 1
ATOM 892 C C . ALA A 1 113 ? -3.746 3.008 -3.271 1.00 94.88 113 ALA A C 1
ATOM 894 O O . ALA A 1 113 ? -4.449 3.450 -2.354 1.00 94.88 113 ALA A O 1
ATOM 895 N N . PRO A 1 114 ? -3.773 1.681 -3.527 1.00 96.06 114 PRO A N 1
ATOM 896 C CA . PRO A 1 114 ? -4.603 0.772 -2.732 1.00 96.06 114 PRO A CA 1
ATOM 897 C C . PRO A 1 114 ? -4.094 0.589 -1.293 1.00 96.06 114 PRO A C 1
ATOM 899 O O . PRO A 1 114 ? -4.892 0.283 -0.397 1.00 96.06 114 PRO A O 1
ATOM 902 N N . LEU A 1 115 ? -2.789 0.764 -1.060 1.00 97.06 115 LEU A N 1
ATOM 903 C CA . LEU A 1 115 ? -2.186 0.647 0.265 1.00 97.06 115 LEU A CA 1
ATOM 904 C C . LEU A 1 115 ? -2.616 1.816 1.157 1.00 97.06 115 LEU A C 1
ATOM 906 O O . LEU A 1 115 ? -3.103 1.577 2.261 1.00 97.06 115 LEU A O 1
ATOM 910 N N . GLU A 1 116 ? -2.553 3.046 0.646 1.00 96.38 116 GLU A N 1
ATOM 911 C CA . GLU A 1 116 ? -3.014 4.257 1.342 1.00 96.38 116 GLU A CA 1
ATOM 912 C C . GLU A 1 116 ? -4.500 4.161 1.713 1.00 96.38 116 GLU A C 1
ATOM 914 O O . GLU A 1 116 ? -4.893 4.393 2.860 1.00 96.38 116 GLU A O 1
ATOM 919 N N . LYS A 1 117 ? -5.337 3.690 0.778 1.00 96.12 117 LYS A N 1
ATOM 920 C CA . LYS A 1 117 ? -6.767 3.457 1.035 1.00 96.12 117 LYS A CA 1
ATOM 921 C C . LYS A 1 117 ? -7.002 2.423 2.136 1.00 96.12 117 LYS A C 1
ATOM 923 O O . LYS A 1 117 ? -7.932 2.559 2.935 1.00 96.12 117 LYS A O 1
ATOM 928 N N . THR A 1 118 ? -6.192 1.367 2.176 1.00 96.69 118 THR A N 1
ATOM 929 C CA . THR A 1 118 ? -6.293 0.325 3.209 1.00 96.69 118 THR A CA 1
ATOM 930 C C . THR A 1 118 ? -5.828 0.849 4.567 1.00 96.69 118 THR A C 1
ATOM 932 O O . THR A 1 118 ? -6.469 0.562 5.578 1.00 96.69 118 THR A O 1
ATOM 935 N N . GLN A 1 119 ? -4.785 1.679 4.594 1.00 98.00 119 GLN A N 1
ATOM 936 C CA . GLN A 1 119 ? -4.283 2.322 5.805 1.00 98.00 119 GLN A CA 1
ATOM 937 C C . GLN A 1 119 ? -5.324 3.264 6.429 1.00 98.00 119 GLN A C 1
ATOM 939 O O . GLN A 1 119 ? -5.642 3.099 7.607 1.00 98.00 119 GLN A O 1
ATOM 944 N N . LYS A 1 120 ? -5.954 4.155 5.644 1.00 97.06 120 LYS A N 1
ATOM 945 C CA . LYS A 1 120 ? -7.034 5.048 6.131 1.00 97.06 120 LYS A CA 1
ATOM 946 C C . LYS A 1 120 ? -8.196 4.248 6.743 1.00 97.06 120 LYS A C 1
ATOM 948 O O . LYS A 1 120 ? -8.771 4.625 7.765 1.00 97.06 120 LYS A O 1
ATOM 953 N N . LYS A 1 121 ? -8.539 3.092 6.156 1.00 97.12 121 LYS A N 1
ATOM 954 C CA . LYS A 1 121 ? -9.573 2.193 6.703 1.00 97.12 121 LYS A CA 1
ATOM 955 C C . LYS A 1 121 ? -9.163 1.546 8.027 1.00 97.12 121 LYS A C 1
ATOM 957 O O . LYS A 1 121 ? -10.013 1.421 8.909 1.00 97.12 121 LYS A O 1
ATOM 962 N N . LEU A 1 122 ? -7.905 1.125 8.167 1.00 98.06 122 LEU A N 1
ATOM 963 C CA . LEU A 1 122 ? -7.393 0.555 9.416 1.00 98.06 122 LEU A CA 1
ATOM 964 C C . 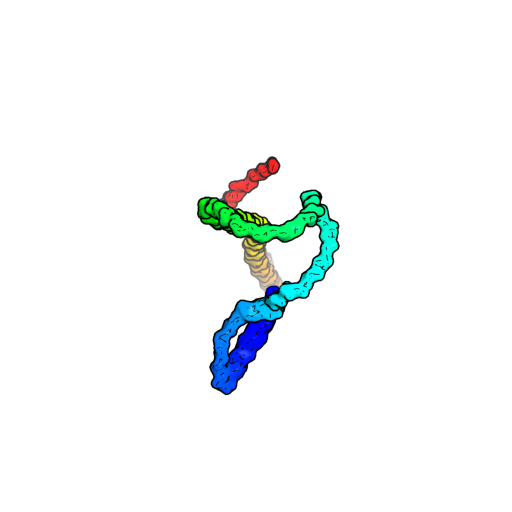LEU A 1 122 ? -7.436 1.577 10.549 1.00 98.06 122 LEU A C 1
ATOM 966 O O . LEU A 1 122 ? -7.959 1.264 11.615 1.00 98.06 122 LEU A O 1
ATOM 970 N N . GLU A 1 123 ? -7.005 2.807 10.290 1.00 98.00 123 GLU A N 1
ATOM 971 C CA . GLU A 1 123 ? -7.041 3.891 11.275 1.00 98.00 123 GLU A CA 1
ATOM 972 C C . GLU A 1 123 ? -8.469 4.151 11.790 1.00 98.00 123 GLU A C 1
ATOM 974 O O . GLU A 1 123 ? -8.722 4.204 12.999 1.00 98.00 123 GLU A O 1
ATOM 979 N N . LYS A 1 124 ? -9.454 4.205 10.882 1.00 97.75 124 LYS A N 1
ATOM 980 C CA . LYS A 1 124 ? -10.870 4.360 11.254 1.00 97.75 124 LYS A CA 1
ATOM 981 C C . LYS A 1 124 ? -11.371 3.204 12.125 1.00 97.75 124 LYS A C 1
ATOM 983 O O . LYS A 1 124 ? -12.113 3.429 13.087 1.00 97.75 124 LYS A O 1
ATOM 988 N N . LEU A 1 125 ? -10.977 1.970 11.809 1.00 97.81 125 LEU A N 1
ATOM 989 C CA . LEU A 1 125 ? -11.330 0.795 12.607 1.00 97.81 125 LEU A CA 1
ATOM 990 C C . LEU A 1 125 ? -10.665 0.822 13.986 1.00 97.81 125 LEU A C 1
ATOM 992 O O . LEU A 1 125 ? -11.322 0.492 14.972 1.00 97.81 125 LEU A O 1
ATOM 996 N N . GLU A 1 126 ? -9.413 1.260 14.092 1.00 97.94 126 GLU A N 1
ATOM 997 C CA . GLU A 1 126 ? -8.719 1.410 15.374 1.00 97.94 126 GLU A CA 1
ATOM 998 C C . GLU A 1 126 ? -9.408 2.443 16.272 1.00 97.94 126 GLU A C 1
ATOM 1000 O O . GLU A 1 126 ? -9.689 2.148 17.442 1.00 97.94 126 GLU A O 1
ATOM 1005 N N . ARG A 1 127 ? -9.803 3.600 15.718 1.00 97.69 127 ARG A N 1
ATOM 1006 C CA . ARG A 1 127 ? -10.606 4.616 16.427 1.00 97.69 127 ARG A CA 1
ATOM 1007 C C . ARG A 1 127 ? -11.939 4.030 16.904 1.00 97.69 127 ARG A C 1
ATOM 1009 O O . ARG A 1 127 ? -12.310 4.208 18.068 1.00 97.69 127 ARG A O 1
ATOM 1016 N N . ALA A 1 128 ? -12.641 3.283 16.050 1.00 97.81 128 ALA A N 1
ATOM 1017 C CA . ALA A 1 128 ? -13.908 2.638 16.404 1.00 97.81 128 ALA A CA 1
ATOM 1018 C C . ALA A 1 128 ? -13.741 1.579 17.511 1.00 97.81 128 ALA A C 1
ATOM 1020 O O . ALA A 1 128 ? -14.513 1.558 18.473 1.00 97.81 128 ALA A O 1
ATOM 1021 N N . ILE A 1 129 ? -12.704 0.741 17.429 1.00 98.06 129 ILE A N 1
ATOM 1022 C CA . ILE A 1 129 ? -12.378 -0.264 18.450 1.00 98.06 129 ILE A CA 1
ATOM 1023 C C . ILE A 1 129 ? -12.045 0.414 19.784 1.00 98.06 129 ILE A C 1
ATOM 1025 O O . ILE A 1 129 ? -12.493 -0.057 20.832 1.00 98.06 129 ILE A O 1
ATOM 1029 N N . GLY A 1 130 ? -11.299 1.522 19.770 1.00 97.38 130 GLY A N 1
ATOM 1030 C CA . GLY A 1 130 ? -11.005 2.320 20.961 1.00 97.38 130 GLY A CA 1
ATOM 1031 C C . GLY A 1 130 ? -12.275 2.829 21.648 1.00 97.38 130 GLY A C 1
ATOM 1032 O O . GLY A 1 130 ? -12.469 2.592 22.846 1.00 97.38 130 GLY A O 1
ATOM 1033 N N . LYS A 1 131 ? -13.187 3.444 20.880 1.00 96.12 131 LYS A N 1
ATOM 1034 C CA . LYS A 1 131 ? -14.492 3.921 21.375 1.00 96.12 131 LYS A CA 1
ATOM 1035 C C . LYS A 1 131 ? -15.329 2.770 21.950 1.00 96.12 131 LYS A C 1
ATOM 1037 O O . LYS A 1 131 ? -15.783 2.848 23.093 1.00 96.12 131 LYS A O 1
ATOM 1042 N N . ALA A 1 132 ? -15.448 1.663 21.219 1.00 96.69 132 ALA A N 1
ATOM 1043 C CA . ALA A 1 132 ? -16.212 0.491 21.648 1.00 96.69 132 ALA A CA 1
ATOM 1044 C C . ALA A 1 132 ? -15.651 -0.152 22.930 1.00 96.69 132 ALA A C 1
ATOM 1046 O O . ALA A 1 132 ? -16.410 -0.542 23.819 1.00 96.69 132 ALA A O 1
ATOM 1047 N N . LYS A 1 133 ? -14.320 -0.237 23.073 1.00 96.94 133 LYS A N 1
ATOM 1048 C CA . LYS A 1 133 ? -13.671 -0.740 24.296 1.00 96.94 133 LYS A CA 1
ATOM 1049 C C . LYS A 1 133 ? -13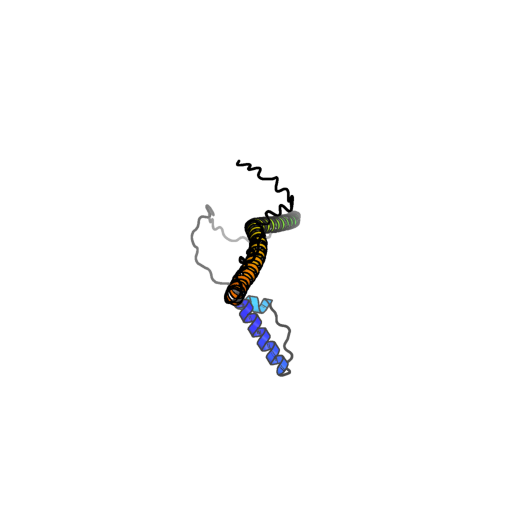.970 0.148 25.503 1.00 96.94 133 LYS A C 1
ATOM 1051 O O . LYS A 1 133 ? -14.282 -0.383 26.572 1.00 96.94 133 LYS A O 1
ATOM 1056 N N . LYS A 1 134 ? -13.905 1.474 25.340 1.00 94.81 134 LYS A N 1
ATOM 1057 C CA . LYS A 1 134 ? -14.230 2.440 26.402 1.00 94.81 134 LYS A CA 1
ATOM 1058 C C . LYS A 1 134 ? -15.683 2.285 26.848 1.00 94.81 134 LYS A C 1
ATOM 1060 O O . LYS A 1 134 ? -15.940 2.203 28.046 1.00 94.81 134 LYS A O 1
ATOM 1065 N N . GLU A 1 135 ? -16.610 2.166 25.902 1.00 94.50 135 GLU A N 1
ATOM 1066 C CA . GLU A 1 135 ? -18.032 1.995 26.208 1.00 94.50 135 GLU A CA 1
ATOM 1067 C C . GLU A 1 135 ? -18.319 0.659 26.900 1.00 94.50 135 GLU A C 1
ATOM 1069 O O . GLU A 1 135 ? -18.968 0.613 27.945 1.00 94.50 135 GLU A O 1
ATOM 1074 N N . LYS A 1 136 ? -17.716 -0.433 26.419 1.00 95.00 136 LYS A N 1
ATOM 1075 C CA . LYS A 1 136 ? -17.812 -1.743 27.075 1.00 95.00 136 LYS A CA 1
ATOM 1076 C C . LYS A 1 136 ? -17.300 -1.708 28.518 1.00 95.00 136 LYS A C 1
ATOM 1078 O O . LYS A 1 136 ? -17.867 -2.375 29.385 1.00 95.00 136 LYS A O 1
ATOM 1083 N N . LEU A 1 137 ? -16.241 -0.944 28.796 1.00 95.44 137 LEU A N 1
ATOM 1084 C CA . LEU A 1 137 ? -15.724 -0.779 30.155 1.00 95.44 137 LEU A CA 1
ATOM 1085 C C . LEU A 1 137 ? -16.706 -0.007 31.050 1.00 95.44 137 LEU A C 1
ATOM 1087 O O . LEU A 1 137 ? -16.932 -0.428 32.187 1.00 95.44 137 LEU A O 1
ATOM 1091 N N . LYS A 1 138 ? -17.334 1.064 30.541 1.00 92.25 138 LYS A N 1
ATOM 1092 C CA . LYS A 1 138 ? -18.404 1.777 31.261 1.00 92.25 138 LYS A CA 1
ATOM 1093 C C . LYS A 1 138 ? -19.576 0.845 31.563 1.00 92.25 138 LYS A C 1
ATOM 1095 O O . LYS A 1 138 ? -19.996 0.765 32.715 1.00 92.25 138 LYS A O 1
ATOM 1100 N N . GLN A 1 139 ? -20.032 0.078 30.570 1.00 92.94 139 GLN A N 1
ATOM 1101 C CA . GLN A 1 139 ? -21.124 -0.880 30.738 1.00 92.94 139 GLN A CA 1
ATOM 1102 C C . GLN A 1 139 ? -20.787 -1.945 31.787 1.00 92.94 139 GLN A C 1
ATOM 1104 O O . GLN A 1 139 ? -21.613 -2.255 32.642 1.00 92.94 139 GLN A O 1
ATOM 1109 N N . LYS A 1 140 ? -19.560 -2.485 31.773 1.00 95.69 140 LYS A N 1
ATOM 1110 C CA . LYS A 1 140 ? -19.107 -3.453 32.782 1.00 95.69 140 LYS A CA 1
ATOM 1111 C C . LYS A 1 140 ? -19.166 -2.856 34.189 1.00 95.69 140 LYS A C 1
ATOM 1113 O O . LYS A 1 140 ? -19.705 -3.494 35.091 1.00 95.69 140 LYS A O 1
ATOM 1118 N N . ARG A 1 141 ? -18.649 -1.636 34.364 1.00 93.88 141 ARG A N 1
ATOM 1119 C CA . ARG A 1 141 ? -18.669 -0.925 35.650 1.00 93.88 141 ARG A CA 1
ATOM 1120 C C . ARG A 1 141 ? -20.098 -0.656 36.125 1.00 93.88 141 ARG A C 1
ATOM 1122 O O . ARG A 1 141 ? -20.383 -0.791 37.311 1.00 93.88 141 ARG A O 1
ATOM 1129 N N . TRP A 1 142 ? -20.997 -0.315 35.205 1.00 94.38 142 TRP A N 1
ATOM 1130 C CA . TRP A 1 142 ? -22.409 -0.111 35.512 1.00 94.38 142 TRP A CA 1
ATOM 1131 C C . TRP A 1 142 ? -23.101 -1.406 35.948 1.00 94.38 142 TRP A C 1
ATOM 1133 O O . TRP A 1 142 ? -23.762 -1.428 36.983 1.00 94.38 142 TRP A O 1
ATOM 1143 N N . ASN A 1 143 ? -22.881 -2.506 35.222 1.00 92.69 143 ASN A N 1
ATOM 1144 C CA . ASN A 1 143 ? -23.427 -3.818 35.573 1.00 92.69 143 ASN A CA 1
ATOM 1145 C C . ASN A 1 143 ? -22.964 -4.265 36.971 1.00 92.69 143 ASN A C 1
ATOM 1147 O O . ASN A 1 143 ? -23.755 -4.797 37.747 1.00 92.69 143 ASN A O 1
ATOM 1151 N N . GLU A 1 144 ? -21.699 -4.024 37.318 1.00 93.00 144 GLU A N 1
ATOM 1152 C CA . GLU A 1 144 ? -21.159 -4.332 38.645 1.00 93.00 144 GLU A CA 1
ATOM 1153 C C . GLU A 1 144 ? -21.821 -3.492 39.748 1.00 93.00 144 GLU A C 1
ATOM 1155 O O . GLU A 1 144 ? -22.242 -4.033 40.774 1.00 93.00 144 GLU A O 1
ATOM 1160 N N . ALA A 1 145 ? -21.988 -2.185 39.517 1.00 92.00 145 ALA A N 1
ATOM 1161 C CA . ALA A 1 145 ? -22.691 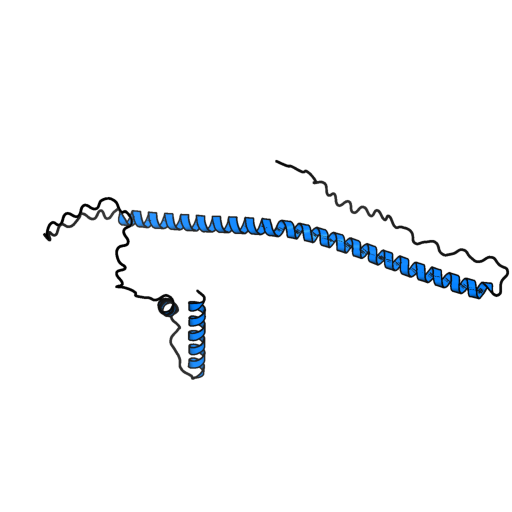-1.297 40.440 1.00 92.00 145 ALA A CA 1
ATOM 1162 C C . ALA A 1 145 ? -24.159 -1.716 40.635 1.00 92.00 145 ALA A C 1
ATOM 1164 O O . ALA A 1 145 ? -24.646 -1.753 41.767 1.00 92.00 145 ALA A O 1
ATOM 1165 N N . TYR A 1 146 ? -24.841 -2.093 39.553 1.00 91.31 146 TYR A N 1
ATOM 1166 C CA . TYR A 1 146 ? -26.220 -2.575 39.569 1.00 91.31 146 TYR A CA 1
ATOM 1167 C C . TYR A 1 146 ? -26.365 -3.866 40.391 1.00 91.31 146 TYR A C 1
ATOM 1169 O O . TYR A 1 146 ? -27.174 -3.928 41.319 1.00 91.31 146 TYR A O 1
ATOM 1177 N N . VAL A 1 147 ? -25.534 -4.881 40.124 1.00 91.00 147 VAL A N 1
ATOM 1178 C CA . VAL A 1 147 ? -25.545 -6.153 40.874 1.00 91.00 147 VAL A CA 1
ATOM 1179 C C . VAL A 1 147 ? -25.225 -5.927 42.356 1.00 91.00 147 VAL A C 1
ATOM 1181 O O . VAL A 1 147 ? -25.881 -6.502 43.228 1.00 91.00 147 VAL A O 1
ATOM 1184 N N . SER A 1 148 ? -24.253 -5.060 42.657 1.00 91.75 148 SER A N 1
ATOM 1185 C CA . SER A 1 148 ? -23.889 -4.690 44.030 1.00 91.75 148 SER A CA 1
ATOM 1186 C C . SER A 1 148 ? -25.053 -4.035 44.781 1.00 91.75 148 SER A C 1
ATOM 1188 O O . SER A 1 148 ? -25.365 -4.423 45.911 1.00 91.75 148 SER A O 1
ATOM 1190 N N . TYR A 1 149 ? -25.756 -3.103 44.132 1.00 90.06 149 TYR A N 1
ATOM 1191 C CA . TYR A 1 149 ? -26.926 -2.431 44.691 1.00 90.06 149 TYR A CA 1
ATOM 1192 C C . TYR A 1 149 ? -28.025 -3.435 45.087 1.00 90.06 149 TYR A C 1
ATOM 1194 O O . TYR A 1 149 ? -28.456 -3.430 46.242 1.00 90.06 149 TYR A O 1
ATOM 1202 N N . TYR A 1 150 ? -28.412 -4.368 44.208 1.00 86.12 150 TYR A N 1
ATOM 1203 C CA . TYR A 1 150 ? -29.456 -5.355 44.534 1.00 86.12 150 TYR A CA 1
ATOM 1204 C C . TYR A 1 150 ? -29.025 -6.348 45.613 1.00 86.12 150 TYR A C 1
ATOM 1206 O O . TYR A 1 150 ? -29.842 -6.749 46.445 1.00 86.12 150 TYR A O 1
ATOM 1214 N N . LYS A 1 151 ? -27.741 -6.717 45.657 1.00 89.50 151 LYS A N 1
ATOM 1215 C CA . LYS A 1 151 ? -27.198 -7.542 46.743 1.00 89.50 151 LYS A CA 1
ATOM 1216 C C . LYS A 1 151 ? -27.342 -6.838 48.095 1.00 89.50 151 LYS A C 1
ATOM 1218 O O . LYS A 1 151 ? -27.726 -7.477 49.073 1.00 89.50 151 LYS A O 1
ATOM 1223 N N . LYS A 1 152 ? -27.081 -5.527 48.143 1.00 86.69 152 LYS A N 1
ATOM 1224 C CA . LYS A 1 152 ? -27.222 -4.712 49.356 1.00 86.69 152 LYS A CA 1
ATOM 1225 C C . LYS A 1 152 ? -28.683 -4.514 49.749 1.00 86.69 152 LYS A C 1
ATOM 1227 O O . LYS A 1 152 ? -29.011 -4.741 50.908 1.00 86.69 152 LYS A O 1
ATOM 1232 N N . VAL A 1 153 ? -29.558 -4.169 48.800 1.00 84.38 153 VAL A N 1
ATOM 1233 C CA . VAL A 1 153 ? -31.004 -4.054 49.053 1.00 84.38 153 VAL A CA 1
ATOM 1234 C C . VAL A 1 153 ? -31.536 -5.364 49.618 1.00 84.38 153 VAL A C 1
ATOM 1236 O O . VAL A 1 153 ? -32.139 -5.348 50.680 1.00 84.38 153 VAL A O 1
ATOM 1239 N N . ARG A 1 154 ? -31.212 -6.514 49.015 1.00 81.56 154 ARG A N 1
ATOM 1240 C CA . ARG A 1 154 ? -31.645 -7.823 49.526 1.00 81.56 154 ARG A CA 1
ATOM 1241 C C . ARG A 1 154 ? -31.168 -8.103 50.955 1.00 81.56 154 ARG A C 1
ATOM 1243 O O . ARG A 1 154 ? -31.923 -8.677 51.729 1.00 81.56 154 ARG A O 1
ATOM 1250 N N . ALA A 1 155 ? -29.947 -7.704 51.312 1.00 82.75 155 ALA A N 1
ATOM 1251 C CA . ALA A 1 155 ? -29.438 -7.851 52.677 1.00 82.75 155 ALA A CA 1
ATOM 1252 C C . ALA A 1 155 ? -30.137 -6.904 53.674 1.00 82.75 155 ALA A C 1
ATOM 1254 O O . ALA A 1 155 ? -30.385 -7.289 54.814 1.00 82.75 155 ALA A O 1
ATOM 1255 N N . SER A 1 156 ? -30.474 -5.682 53.252 1.00 77.19 156 SER A N 1
ATOM 1256 C CA . SER A 1 156 ? -31.131 -4.671 54.091 1.00 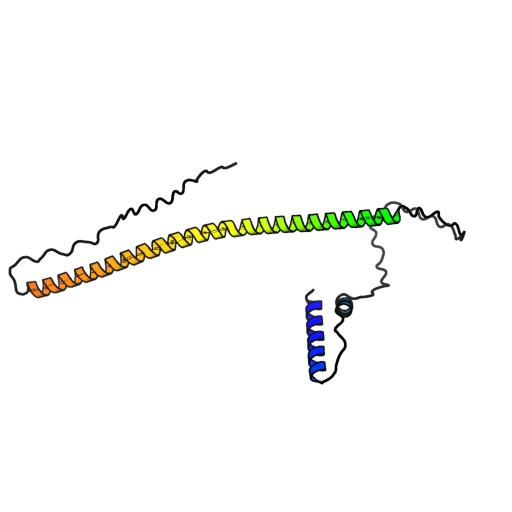77.19 156 SER A CA 1
ATOM 1257 C C . SER A 1 156 ? -32.649 -4.863 54.215 1.00 77.19 156 SER A C 1
ATOM 1259 O O . SER A 1 156 ? -33.217 -4.557 55.261 1.00 77.19 156 SER A O 1
ATOM 1261 N N . SER A 1 157 ? -33.311 -5.410 53.194 1.00 66.75 157 SER A N 1
ATOM 1262 C CA . SER A 1 157 ? -34.759 -5.663 53.166 1.00 66.75 157 SER A CA 1
ATOM 1263 C C . SER A 1 157 ? -35.209 -6.794 54.093 1.00 66.75 157 SER A C 1
ATOM 1265 O O . SER A 1 157 ? -36.396 -6.893 54.375 1.00 66.75 157 SER A O 1
ATOM 1267 N N . SER A 1 158 ? -34.291 -7.609 54.625 1.00 63.38 158 SER A N 1
ATOM 1268 C CA . SER A 1 158 ? -34.620 -8.598 55.663 1.00 63.38 158 SER A CA 1
ATOM 1269 C C . SER A 1 158 ? -34.960 -7.980 57.029 1.00 63.38 158 SER A C 1
ATOM 1271 O O . SER A 1 158 ? -35.338 -8.722 57.930 1.00 63.38 158 SER A O 1
ATOM 1273 N N . SER A 1 159 ? -34.823 -6.657 57.217 1.00 60.88 159 SER A N 1
ATOM 1274 C CA . SER A 1 159 ? -34.986 -6.021 58.535 1.00 60.88 159 SER A CA 1
ATOM 1275 C C . SER A 1 159 ? -35.714 -4.663 58.540 1.00 60.88 159 SER A C 1
ATOM 1277 O O . SER A 1 159 ? -35.745 -4.019 59.587 1.00 60.88 159 SER A O 1
ATOM 1279 N N . THR A 1 160 ? -36.283 -4.189 57.419 1.00 54.62 160 THR A N 1
ATOM 1280 C CA . THR A 1 160 ? -36.871 -2.833 57.323 1.00 54.62 160 THR A CA 1
ATOM 1281 C C . THR A 1 160 ? -38.186 -2.787 56.533 1.00 54.62 160 THR A C 1
ATOM 1283 O O . THR A 1 160 ? -38.287 -3.381 55.463 1.00 54.62 160 THR A O 1
ATOM 1286 N N . THR A 1 161 ? -39.184 -2.055 57.047 1.00 60.75 161 THR A N 1
ATOM 1287 C CA . THR A 1 161 ? -40.507 -1.809 56.423 1.00 60.75 161 THR A CA 1
ATOM 1288 C C . THR A 1 161 ? -40.484 -0.639 55.422 1.00 60.75 161 THR A C 1
ATOM 1290 O O . THR A 1 161 ? -41.511 -0.295 54.840 1.00 60.75 161 THR A O 1
ATOM 1293 N N . ALA A 1 162 ? -39.330 0.013 55.239 1.00 62.97 162 ALA A N 1
ATOM 1294 C CA . ALA A 1 162 ? -39.176 1.135 54.317 1.00 62.97 162 ALA A CA 1
ATOM 1295 C C . ALA A 1 162 ? -39.069 0.663 52.850 1.00 62.97 162 ALA A C 1
ATOM 1297 O O . ALA A 1 162 ? -38.455 -0.376 52.586 1.00 62.97 162 ALA A O 1
ATOM 1298 N N . PRO A 1 163 ? -39.623 1.420 51.883 1.00 67.56 163 PRO A N 1
ATOM 1299 C CA . PRO A 1 163 ? -39.522 1.085 50.466 1.00 67.56 163 PRO A CA 1
ATOM 1300 C C . PRO A 1 163 ? -38.055 1.078 49.994 1.00 67.56 163 PRO A C 1
ATOM 1302 O O . PRO A 1 163 ? -37.243 1.866 50.489 1.00 67.56 163 PRO A O 1
ATOM 1305 N N . PRO A 1 164 ? -37.689 0.195 49.045 1.00 67.94 164 PRO A N 1
ATOM 1306 C CA . PRO A 1 164 ? -36.320 0.109 48.553 1.00 67.94 164 PRO A CA 1
ATOM 1307 C C . PRO A 1 164 ? -35.899 1.421 47.863 1.00 67.94 164 PRO A C 1
ATOM 1309 O O . PRO A 1 164 ? -36.720 2.043 47.183 1.00 67.94 164 PRO A O 1
ATOM 1312 N N . PRO A 1 165 ? -34.629 1.852 48.010 1.00 76.12 165 PRO A N 1
ATOM 1313 C CA . PRO A 1 165 ? -34.113 3.036 47.315 1.00 76.12 165 PRO A CA 1
ATOM 1314 C C . PRO A 1 165 ? -34.201 2.857 45.789 1.00 76.12 165 PRO A C 1
ATOM 1316 O O . PRO A 1 165 ? -34.245 1.723 45.337 1.00 76.12 165 PRO A O 1
ATOM 1319 N N . PRO A 1 166 ? -34.197 3.910 44.959 1.00 78.56 166 PRO A N 1
ATOM 1320 C CA . PRO A 1 166 ? -34.211 3.755 43.502 1.00 78.56 166 PRO A CA 1
ATOM 1321 C C . PRO A 1 166 ? -32.895 3.145 42.963 1.00 78.56 166 PRO A C 1
ATOM 1323 O O . PRO A 1 166 ? -31.835 3.360 43.561 1.00 78.56 166 PRO A O 1
ATOM 1326 N N . PRO A 1 167 ? -32.932 2.379 41.853 1.00 80.38 167 PRO A N 1
ATOM 1327 C CA . PRO A 1 167 ? -31.737 1.810 41.229 1.00 80.38 167 PRO A CA 1
ATOM 1328 C C . PRO A 1 167 ? -30.866 2.888 40.554 1.00 80.38 167 PRO A C 1
ATOM 1330 O O . PRO A 1 167 ? -31.358 3.974 40.238 1.00 80.38 167 PRO A O 1
ATOM 1333 N N . PRO A 1 168 ? -29.573 2.601 40.301 1.00 81.69 168 PRO A N 1
ATOM 1334 C CA . PRO A 1 168 ? -28.687 3.535 39.612 1.00 81.69 168 PRO A CA 1
ATOM 1335 C C . PRO A 1 168 ? -29.160 3.808 38.168 1.00 81.69 168 PRO A C 1
ATOM 1337 O O . PRO A 1 168 ? -29.598 2.874 37.490 1.00 81.69 168 PRO A O 1
ATOM 1340 N N . PRO A 1 169 ? -29.054 5.058 37.672 1.00 82.81 169 PRO A N 1
ATOM 1341 C CA . PRO A 1 169 ? -29.476 5.420 36.316 1.00 82.81 169 PRO A CA 1
ATOM 1342 C C . PRO A 1 169 ? -28.596 4.730 35.261 1.00 82.81 169 PRO A C 1
ATOM 1344 O O . PRO A 1 169 ? -27.399 4.574 35.516 1.00 82.81 169 PRO A O 1
ATOM 1347 N N . PRO A 1 170 ? -29.145 4.314 34.100 1.00 77.62 170 PRO A N 1
ATOM 1348 C CA . PRO A 1 170 ? -28.387 3.656 33.032 1.00 77.62 170 PRO A CA 1
ATOM 1349 C C . PRO A 1 170 ? -27.263 4.553 32.490 1.00 77.62 170 PRO A C 1
ATOM 1351 O O . PRO A 1 170 ? -27.360 5.778 32.597 1.00 77.62 170 PRO A O 1
ATOM 1354 N N . PRO A 1 171 ? -26.191 3.975 31.910 1.00 73.50 171 PRO A N 1
ATOM 1355 C CA . PRO A 1 171 ? -25.147 4.774 31.286 1.00 73.50 171 PRO A CA 1
ATOM 1356 C C . PRO A 1 171 ? -25.755 5.594 30.145 1.00 73.50 171 PRO A C 1
ATOM 1358 O O . PRO A 1 171 ? -26.476 5.062 29.301 1.00 73.50 171 PRO A O 1
ATOM 1361 N N . SER A 1 172 ? -25.484 6.898 30.141 1.00 74.62 172 SER A N 1
ATOM 1362 C CA . SER A 1 172 ? -25.933 7.784 29.072 1.00 74.62 172 SER A CA 1
ATOM 1363 C C . SER A 1 172 ? -25.297 7.355 27.754 1.00 74.62 172 SER A C 1
ATOM 1365 O O . SER A 1 172 ? -24.073 7.210 27.685 1.00 74.62 172 SER A O 1
ATOM 1367 N N . ILE A 1 173 ? -26.109 7.203 26.704 1.00 55.28 173 ILE A N 1
ATOM 1368 C CA . ILE A 1 173 ? -25.592 7.121 25.341 1.00 55.28 173 ILE A CA 1
ATOM 1369 C C . ILE A 1 173 ? -24.946 8.472 25.021 1.00 55.28 173 ILE A C 1
ATOM 1371 O O . ILE A 1 173 ? -25.627 9.461 24.771 1.00 55.28 173 ILE A O 1
ATOM 1375 N N . SER A 1 174 ? -23.621 8.565 25.120 1.00 56.81 174 SER A N 1
ATOM 1376 C CA . SER A 1 174 ? -22.925 9.755 24.644 1.00 56.81 174 SER A CA 1
ATOM 1377 C C . SER A 1 174 ? -22.971 9.720 23.117 1.00 56.81 174 SER A C 1
ATOM 1379 O O . SER A 1 174 ? -22.070 9.169 22.484 1.00 56.81 174 SER A O 1
ATOM 1381 N N . SER A 1 175 ? -24.028 10.290 22.534 1.00 53.06 175 SER A N 1
ATOM 1382 C CA . SER A 1 175 ? -23.916 10.957 21.235 1.00 53.06 175 SER A CA 1
ATOM 1383 C C . SER A 1 175 ? -23.116 12.231 21.493 1.00 53.06 175 SER A C 1
ATOM 1385 O O . SER A 1 175 ? -23.668 13.321 21.558 1.00 53.06 175 SER A O 1
ATOM 1387 N N . ASP A 1 176 ? -21.835 12.055 21.820 1.00 47.47 176 ASP A N 1
ATOM 1388 C CA . ASP A 1 176 ? -20.887 13.157 21.858 1.00 47.47 176 ASP A CA 1
ATOM 1389 C C . ASP A 1 176 ? -20.565 13.409 20.393 1.00 47.47 176 ASP A C 1
ATOM 1391 O O . ASP A 1 176 ? -19.724 12.740 19.783 1.00 47.47 176 ASP A O 1
ATOM 1395 N N . GLU A 1 177 ? -21.362 14.291 19.805 1.00 52.72 177 GLU A N 1
ATOM 1396 C CA . GLU A 1 177 ? -20.986 15.029 18.615 1.00 52.72 177 GLU A CA 1
ATOM 1397 C C . GLU A 1 177 ? -19.868 15.994 19.014 1.00 52.72 177 GLU A C 1
ATOM 1399 O O . GLU A 1 177 ? -20.049 17.206 19.078 1.00 52.72 177 GLU A O 1
ATOM 1404 N N . ASP A 1 178 ? -18.693 15.437 19.311 1.00 50.31 178 ASP A N 1
ATOM 1405 C CA . ASP A 1 178 ? -17.463 16.151 19.013 1.00 50.31 178 ASP A CA 1
ATOM 1406 C C . ASP A 1 178 ? -17.386 16.156 17.489 1.00 50.31 178 ASP A C 1
ATOM 1408 O O . ASP A 1 178 ? -17.003 15.168 16.849 1.00 50.31 178 ASP A O 1
ATOM 1412 N N . TYR A 1 179 ? -17.875 17.258 16.925 1.00 57.03 179 TYR A N 1
ATOM 1413 C CA . TYR A 1 179 ? -17.554 17.713 15.586 1.00 57.03 179 TYR A CA 1
ATOM 1414 C C . TYR A 1 179 ? -16.026 17.788 15.458 1.00 57.03 179 TYR A C 1
ATOM 1416 O O . TYR A 1 179 ? -15.428 18.844 15.630 1.00 57.03 179 TYR A O 1
ATOM 1424 N N . ASP A 1 180 ? -15.393 16.665 15.131 1.00 57.53 180 ASP A N 1
ATOM 1425 C CA . ASP A 1 180 ? -14.261 16.708 14.216 1.00 57.53 180 ASP A CA 1
ATOM 1426 C C . ASP A 1 180 ? -14.891 16.867 12.830 1.00 57.53 180 ASP A C 1
ATOM 1428 O O . ASP A 1 180 ? -15.194 15.890 12.138 1.00 57.53 180 ASP A O 1
ATOM 1432 N N . ASP A 1 181 ? -15.202 18.122 12.511 1.00 62.25 181 ASP A N 1
ATOM 1433 C CA . ASP A 1 181 ? -15.419 18.639 11.164 1.00 62.25 181 ASP A CA 1
ATOM 1434 C C . ASP A 1 181 ? -14.137 18.427 10.345 1.00 62.25 181 ASP A C 1
ATOM 1436 O O . ASP A 1 181 ? -13.385 19.350 10.048 1.00 62.25 181 ASP A O 1
ATOM 1440 N N . ASP A 1 182 ? -13.839 17.168 10.038 1.00 59.56 182 ASP A N 1
ATOM 1441 C CA . ASP A 1 182 ? -12.894 16.819 8.993 1.00 59.56 182 ASP A CA 1
ATOM 1442 C C . ASP A 1 182 ? -13.707 16.822 7.701 1.00 59.56 182 ASP A C 1
ATOM 1444 O O . ASP A 1 182 ? -14.197 15.776 7.267 1.00 59.56 182 ASP A O 1
ATOM 1448 N N . GLY A 1 183 ? -13.925 18.017 7.149 1.00 58.72 183 GLY A N 1
ATOM 1449 C CA . GLY A 1 183 ? -14.548 18.213 5.847 1.00 58.72 183 GLY A CA 1
ATOM 1450 C C . GLY A 1 183 ? -13.900 17.313 4.794 1.00 58.72 183 GLY A C 1
ATOM 1451 O O . GLY A 1 183 ? -12.854 17.637 4.242 1.00 58.72 183 GLY A O 1
ATOM 1452 N N . ASP A 1 184 ? -14.531 16.172 4.525 1.00 61.34 184 ASP A N 1
ATOM 1453 C CA . ASP A 1 184 ? -14.290 15.327 3.355 1.00 61.34 184 ASP A CA 1
ATOM 1454 C C . ASP A 1 184 ? -15.334 15.748 2.307 1.00 61.34 184 ASP A C 1
ATOM 1456 O O . ASP A 1 184 ? -16.267 15.019 1.975 1.00 61.34 184 ASP A O 1
ATOM 1460 N N . GLU A 1 185 ? -15.238 17.010 1.880 1.00 63.09 185 GLU A N 1
ATOM 1461 C CA . GLU A 1 185 ? -15.747 17.432 0.580 1.00 63.09 185 GLU A CA 1
ATOM 1462 C C . GLU A 1 185 ? -14.646 17.126 -0.439 1.00 63.09 185 GLU A C 1
ATOM 1464 O O . GLU A 1 185 ? -13.775 17.963 -0.647 1.00 63.09 185 GLU A O 1
ATOM 1469 N N . ASP A 1 186 ? -14.649 15.925 -1.025 1.00 58.31 186 ASP A N 1
ATOM 1470 C CA . ASP A 1 186 ? -14.485 15.757 -2.479 1.00 58.31 186 ASP A CA 1
ATOM 1471 C C . ASP A 1 186 ? -14.826 14.318 -2.920 1.00 58.31 186 ASP A C 1
ATOM 1473 O O . ASP A 1 186 ? -13.963 13.514 -3.272 1.00 58.31 186 ASP A O 1
ATOM 1477 N N . ASP A 1 187 ? -16.118 13.983 -2.902 1.00 62.69 187 ASP A N 1
ATOM 1478 C CA . ASP A 1 187 ? -16.673 13.010 -3.851 1.00 62.69 187 ASP A CA 1
ATOM 1479 C C . ASP A 1 187 ? -17.190 13.813 -5.061 1.00 62.69 187 ASP A C 1
ATOM 1481 O O . ASP A 1 187 ? -18.392 14.046 -5.215 1.00 62.69 187 ASP A O 1
ATOM 1485 N N . THR A 1 188 ? -16.288 14.271 -5.933 1.00 65.44 188 THR A N 1
ATOM 1486 C CA . THR A 1 188 ? -16.639 14.479 -7.341 1.00 65.44 188 THR A CA 1
ATOM 1487 C C . THR A 1 188 ? -16.160 13.287 -8.155 1.00 65.44 188 THR A C 1
ATOM 1489 O O . THR A 1 188 ? -15.011 13.162 -8.572 1.00 65.44 188 THR A O 1
ATOM 1492 N N . GLU A 1 189 ? -17.099 12.364 -8.360 1.00 60.50 189 GLU A N 1
ATOM 1493 C CA . GLU A 1 189 ? -17.027 11.408 -9.450 1.00 60.50 189 GLU A CA 1
ATOM 1494 C C . GLU A 1 189 ? -16.924 12.168 -10.773 1.00 60.50 189 GLU A C 1
ATOM 1496 O O . GLU A 1 189 ? -17.868 12.853 -11.165 1.00 60.50 189 GLU A O 1
ATOM 1501 N N . ASP A 1 190 ? -15.817 11.992 -11.489 1.00 63.62 190 ASP A N 1
ATOM 1502 C CA . ASP A 1 190 ? -15.802 12.221 -12.928 1.00 63.62 190 ASP A CA 1
ATOM 1503 C C . ASP A 1 190 ? -15.500 10.891 -13.622 1.00 63.62 190 ASP A C 1
ATOM 1505 O O . ASP A 1 190 ? -14.359 10.449 -13.780 1.00 63.62 190 ASP A O 1
ATOM 1509 N N . TYR A 1 191 ? -16.587 10.201 -13.966 1.00 50.78 191 TYR A N 1
ATOM 1510 C CA . TYR A 1 191 ? -16.577 9.162 -14.983 1.00 50.78 191 TYR A CA 1
ATOM 1511 C C . TYR A 1 191 ? -16.426 9.846 -16.348 1.00 50.78 191 TYR A C 1
ATOM 1513 O O . TYR A 1 191 ? -17.339 10.530 -16.813 1.00 50.78 191 TYR A O 1
ATOM 1521 N N . SER A 1 192 ? -15.302 9.612 -17.022 1.00 65.75 192 SER A N 1
ATOM 1522 C CA . SER A 1 192 ? -15.159 9.755 -18.478 1.00 65.75 192 SER A CA 1
ATOM 1523 C C . SER A 1 192 ? -14.213 8.697 -19.025 1.00 65.75 192 SER A C 1
ATOM 1525 O O . SER A 1 192 ? -13.093 8.563 -18.484 1.00 65.75 192 SER A O 1
#

Sequence (192 aa):
MEKFIKKLAEVQAQHVEAQAQGMELPPIDEDLIWEEVCGGQKKNRVYGKGAFFSSSIKSRTTSANSVSGRASTNQNSVPDLREQIHNLNEELFQRVTQQTDERISKLLDTRLAPLEKTQKKLEKLERAIGKAKKEKLKQKRWNEAYVSYYKKVRASSSSTTAPPPPPPPPPSISSDEDYDDDGDEDDTEDYS

Radius of gyration: 43.46 Å; chains: 1; bounding box: 92×44×120 Å

Organism: Arachis duranensis (NCBI:txid130453)

pLDDT: mean 76.37, std 18.5, range [36.59, 98.31]

Secondary structure (DSSP, 8-state):
-HHHHHHHHHHHHHHHHHHHTT--PPPP-HHHHHHHHHT-----------------------------------TTHHHHHHHHHHHHHHHHHHHHHHHHHHHHHHHHHHHHHHHHHHHHHHHHHHHHHHHHHHHHHHHHHHHHHHHHHHHHHHHHTTS--SPPPPPPPPPP--------------------